Protein AF-A0A817F9G6-F1 (afdb_monomer)

Radius of gyration: 23.41 Å; Cα contacts (8 Å, |Δi|>4): 429; chains: 1; bounding box: 66×55×64 Å

Mean predicted aligned error: 7.49 Å

Sequence (261 aa):
MPYANQPSVQVTELTEDNIKFVIENTDLSVANAIRRAMIAETPTIAIDSVQIDSNTTVLFDEFLAHRIGLIPLYSEELVDKMNYHRDCSCEGFCPQCSVELTLDVTSADLITSNPHLVPVTSKAKNDDEGRDNFVDHILIVKLRQGQELRLKAHARKGFGKEHAKWIPTCGVSFEYDPDNSLRHTIYPVPDEWPHSEHSELSEDKHEAPFDATKVPTKFFFNVESTGALKPETILLSCLNVLRQKLSNLQTLLKHETLEGL

Secondary structure (DSSP, 8-state):
-TT----EEEEEEE-SSEEEEEEES--HHHHHHHHHHHHHTSEEEEEEEEEEEEE-SSS-HHHHHHHHHTS-B--TTTTTTSPPGGGS--SS--TTT-EEEEEESSGGGEEESSTTS-BHHHHHHHH-TTS-S-----------TT--EEEEEEEEEEETTT-GGG--EEEEEEEE-TT-TT-SS--SSGGGSPPPTT--S-TT-SSPPP-TT----EEEEEEEE-SSS-HHHHHHHHHHHHHHHHHHHHHHHHHHHHHT-

Structure (mmCIF, N/CA/C/O backbone):
data_AF-A0A817F9G6-F1
#
_entry.id   AF-A0A817F9G6-F1
#
loop_
_atom_site.group_PDB
_atom_site.id
_atom_site.type_symbol
_atom_site.label_atom_id
_atom_site.label_alt_id
_atom_site.label_comp_id
_atom_site.label_asym_id
_atom_site.label_entity_id
_atom_site.label_seq_id
_atom_site.pdbx_PDB_ins_code
_atom_site.Cartn_x
_atom_site.Cartn_y
_atom_site.Cartn_z
_atom_site.occupancy
_atom_site.B_iso_or_equiv
_atom_site.auth_seq_id
_atom_site.auth_comp_id
_atom_site.auth_asym_id
_atom_site.auth_atom_id
_atom_site.pdbx_PDB_model_num
ATOM 1 N N . MET A 1 1 ? 31.871 -5.114 -6.330 1.00 52.34 1 MET A N 1
ATOM 2 C CA . MET A 1 1 ? 31.879 -6.011 -7.507 1.00 52.34 1 MET A CA 1
ATOM 3 C C . MET A 1 1 ? 31.986 -5.141 -8.751 1.00 52.34 1 MET A C 1
ATOM 5 O O . MET A 1 1 ? 31.271 -4.149 -8.788 1.00 52.34 1 MET A O 1
ATOM 9 N N . PRO A 1 2 ? 32.858 -5.454 -9.724 1.00 68.06 2 PRO A N 1
ATOM 10 C CA . PRO A 1 2 ? 33.128 -4.578 -10.873 1.00 68.06 2 PRO A CA 1
ATOM 11 C C . PRO A 1 2 ? 31.968 -4.454 -11.882 1.00 68.06 2 PRO A C 1
ATOM 13 O O . PRO A 1 2 ? 32.049 -3.623 -12.774 1.00 68.06 2 PRO A O 1
ATOM 16 N N . TYR A 1 3 ? 30.894 -5.239 -11.726 1.00 78.00 3 TYR A N 1
ATOM 17 C CA . TYR A 1 3 ? 29.747 -5.301 -12.649 1.00 78.00 3 TYR A CA 1
ATOM 18 C C . TYR A 1 3 ? 28.429 -4.791 -12.048 1.00 78.00 3 TYR A C 1
ATOM 20 O O . TYR A 1 3 ? 27.371 -4.996 -12.630 1.00 78.00 3 TYR A O 1
ATOM 28 N N . ALA A 1 4 ? 28.459 -4.197 -10.852 1.00 80.81 4 ALA A N 1
ATOM 29 C CA . ALA A 1 4 ? 27.247 -3.640 -10.263 1.00 80.81 4 ALA A CA 1
ATOM 30 C C . ALA A 1 4 ? 26.943 -2.292 -10.923 1.00 80.81 4 ALA A C 1
ATOM 32 O O . ALA A 1 4 ? 27.709 -1.339 -10.762 1.00 80.81 4 ALA A O 1
ATOM 33 N N . ASN A 1 5 ? 25.827 -2.226 -11.645 1.00 84.44 5 ASN A N 1
ATOM 34 C CA . ASN A 1 5 ? 25.327 -0.977 -12.202 1.00 84.44 5 ASN A CA 1
ATOM 35 C C . ASN A 1 5 ? 24.974 -0.014 -11.058 1.00 84.44 5 ASN A C 1
ATOM 37 O O . ASN A 1 5 ? 24.477 -0.434 -10.010 1.00 84.44 5 ASN A O 1
ATOM 41 N N . GLN A 1 6 ? 25.254 1.274 -11.249 1.00 87.88 6 GLN A N 1
ATOM 42 C CA . GLN A 1 6 ? 24.851 2.328 -10.322 1.00 87.88 6 GLN A CA 1
ATOM 43 C C . GLN A 1 6 ? 23.583 2.979 -10.881 1.00 87.88 6 GLN A C 1
ATOM 45 O O . GLN A 1 6 ? 23.685 3.722 -11.859 1.00 87.88 6 GLN A O 1
ATOM 50 N N . PRO A 1 7 ? 22.398 2.675 -10.322 1.00 92.44 7 PRO A N 1
ATOM 51 C CA . PRO A 1 7 ? 21.159 3.242 -10.825 1.00 92.44 7 PRO A CA 1
ATOM 52 C C . PRO A 1 7 ? 21.084 4.738 -10.510 1.00 92.44 7 PRO A C 1
ATOM 54 O O . PRO A 1 7 ? 21.510 5.179 -9.439 1.00 92.44 7 PRO A O 1
ATOM 57 N N . SER A 1 8 ? 20.505 5.506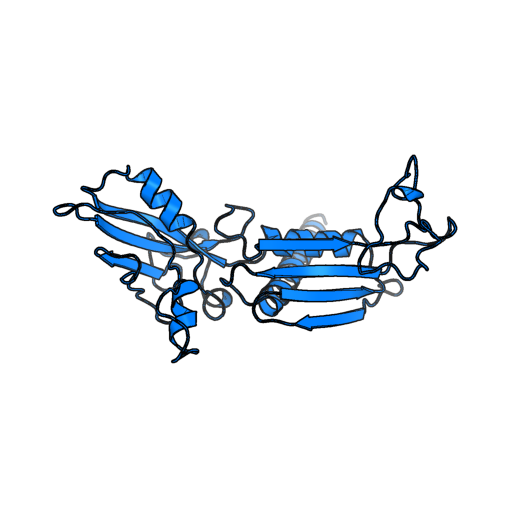 -11.428 1.00 93.69 8 SER A N 1
ATOM 58 C CA . SER A 1 8 ? 20.170 6.919 -11.234 1.00 93.69 8 SER A CA 1
ATOM 59 C C . SER A 1 8 ? 18.662 7.076 -11.076 1.00 93.69 8 SER A C 1
ATOM 61 O O . SER A 1 8 ? 17.885 6.368 -11.715 1.00 93.69 8 SER A O 1
ATOM 63 N N . VAL A 1 9 ? 18.243 7.989 -10.200 1.00 94.88 9 VAL A N 1
ATOM 64 C CA . VAL A 1 9 ? 16.829 8.290 -9.949 1.00 94.88 9 VAL A CA 1
ATOM 65 C C . VAL A 1 9 ? 16.590 9.765 -10.226 1.00 94.88 9 VAL A C 1
ATOM 67 O O . VAL A 1 9 ? 17.308 10.615 -9.700 1.00 94.88 9 VAL A O 1
ATOM 70 N N . GLN A 1 10 ? 15.568 10.061 -11.022 1.00 95.69 10 GLN A N 1
ATOM 71 C CA . GLN A 1 10 ? 15.106 11.419 -11.284 1.00 95.69 10 GLN A CA 1
ATOM 72 C C . GLN A 1 10 ? 13.637 11.534 -10.884 1.00 95.69 10 GLN A C 1
ATOM 74 O O . GLN A 1 10 ? 12.799 10.794 -11.390 1.00 95.69 10 GLN A O 1
ATOM 79 N N . VAL A 1 11 ? 13.322 12.453 -9.973 1.00 96.12 11 VAL A N 1
ATOM 80 C CA . VAL A 1 11 ? 11.936 12.756 -9.591 1.00 96.12 11 VAL A CA 1
ATOM 81 C C . VAL A 1 11 ? 11.385 13.790 -10.568 1.00 96.12 11 VAL A C 1
ATOM 83 O O . VAL A 1 11 ? 11.998 14.839 -10.762 1.00 96.12 11 VAL A O 1
ATOM 86 N N . THR A 1 12 ? 10.250 13.479 -11.187 1.00 94.38 12 THR A N 1
ATOM 87 C CA . THR A 1 12 ? 9.573 14.357 -12.153 1.00 94.38 12 THR A CA 1
ATOM 88 C C . THR A 1 12 ? 8.488 15.181 -11.470 1.00 94.38 12 THR A C 1
ATOM 90 O O . THR A 1 12 ? 8.366 16.373 -11.732 1.00 94.38 12 THR A O 1
ATOM 93 N N . GLU A 1 13 ? 7.717 14.560 -10.577 1.00 95.38 13 GLU A N 1
ATOM 94 C CA . GLU A 1 13 ? 6.598 15.195 -9.880 1.00 95.38 13 GLU A CA 1
ATOM 95 C C . GLU A 1 13 ? 6.514 14.658 -8.448 1.00 95.38 13 GLU A C 1
ATOM 97 O O . GLU A 1 13 ? 6.664 13.455 -8.222 1.00 95.38 13 GLU A O 1
ATOM 102 N N . LEU A 1 14 ? 6.274 15.551 -7.488 1.00 94.88 14 LEU A N 1
ATOM 103 C CA . LEU A 1 14 ? 6.015 15.206 -6.095 1.00 94.88 14 LEU A CA 1
ATOM 104 C C . LEU A 1 14 ? 4.824 16.029 -5.603 1.00 94.88 14 LEU A C 1
ATOM 106 O O . LEU A 1 14 ? 4.895 17.258 -5.552 1.00 94.88 14 LEU A O 1
ATOM 110 N N . THR A 1 15 ? 3.746 15.342 -5.252 1.00 93.56 15 THR A N 1
ATOM 111 C CA . THR A 1 15 ? 2.561 15.901 -4.597 1.00 93.56 15 THR A CA 1
ATOM 112 C C . THR A 1 15 ? 2.336 15.188 -3.262 1.00 93.56 15 THR A C 1
ATOM 114 O O . THR A 1 15 ? 3.079 14.274 -2.904 1.00 93.56 15 THR A O 1
ATOM 117 N N . GLU A 1 16 ? 1.327 15.609 -2.498 1.00 88.00 16 GLU A N 1
ATOM 118 C CA . GLU A 1 16 ? 0.995 14.962 -1.219 1.00 88.00 16 GLU A CA 1
ATOM 119 C C . GLU A 1 16 ? 0.572 13.495 -1.399 1.00 88.00 16 GLU A C 1
ATOM 121 O O . GLU A 1 16 ? 0.922 12.648 -0.575 1.00 88.00 16 GLU A O 1
ATOM 126 N N . ASP A 1 17 ? -0.108 13.193 -2.508 1.00 90.44 17 ASP A N 1
ATOM 127 C CA . ASP A 1 17 ? -0.654 11.865 -2.793 1.00 90.44 17 ASP A CA 1
ATOM 128 C C . ASP A 1 17 ? 0.207 11.053 -3.768 1.00 90.44 17 ASP A C 1
ATOM 130 O O . ASP A 1 17 ? 0.224 9.826 -3.678 1.00 90.44 17 ASP A O 1
ATOM 134 N N . ASN A 1 18 ? 0.952 11.701 -4.672 1.00 94.81 18 ASN A N 1
ATOM 135 C CA . ASN A 1 18 ? 1.680 11.035 -5.753 1.00 94.81 18 ASN A CA 1
ATOM 136 C C . ASN A 1 18 ? 3.176 11.361 -5.764 1.00 94.81 18 ASN A C 1
ATOM 138 O O . ASN A 1 18 ? 3.595 12.500 -5.565 1.00 94.81 18 ASN A O 1
ATOM 142 N N . ILE A 1 19 ? 3.990 10.365 -6.119 1.00 96.56 19 ILE A N 1
ATOM 143 C CA . ILE A 1 19 ? 5.393 10.553 -6.502 1.00 96.56 19 ILE A CA 1
ATOM 144 C C . ILE A 1 19 ? 5.651 9.915 -7.868 1.00 96.56 19 ILE A C 1
ATOM 146 O O . ILE A 1 19 ? 5.547 8.696 -8.036 1.00 96.56 19 ILE A O 1
ATOM 150 N N . LYS A 1 20 ? 6.031 10.745 -8.845 1.00 97.00 20 LYS A N 1
ATOM 151 C CA . LYS A 1 20 ? 6.469 10.300 -10.172 1.00 97.00 20 LYS A CA 1
ATOM 152 C C . LYS A 1 20 ? 7.974 10.395 -10.286 1.00 97.00 20 LYS A C 1
ATOM 154 O O . LYS A 1 20 ? 8.563 11.458 -10.074 1.00 97.00 20 LYS A O 1
ATOM 159 N N . PHE A 1 21 ? 8.600 9.294 -10.664 1.00 96.75 21 PHE A N 1
ATOM 160 C CA . PHE A 1 21 ? 10.044 9.230 -10.805 1.00 96.75 21 PHE A CA 1
ATOM 161 C C . PHE A 1 21 ? 10.460 8.231 -11.877 1.00 96.75 21 PHE A C 1
ATOM 163 O O . PHE A 1 21 ? 9.731 7.305 -12.229 1.00 96.75 21 PHE A O 1
ATOM 170 N N . VAL A 1 22 ? 11.670 8.423 -12.381 1.00 97.12 22 VAL A N 1
ATOM 171 C CA . VAL A 1 22 ? 12.299 7.569 -13.380 1.00 97.12 22 VAL A CA 1
ATOM 172 C C . VAL A 1 22 ? 13.526 6.924 -12.755 1.00 97.12 22 VAL A C 1
ATOM 174 O O . VAL A 1 22 ? 14.345 7.612 -12.142 1.00 97.12 22 VAL A O 1
ATOM 177 N N . ILE A 1 23 ? 13.648 5.604 -12.902 1.00 96.06 23 ILE A N 1
ATOM 178 C CA . ILE A 1 23 ? 14.866 4.863 -12.567 1.00 96.06 23 ILE A CA 1
ATOM 179 C C . ILE A 1 23 ? 15.587 4.511 -13.864 1.00 96.06 23 ILE A C 1
ATOM 181 O O . ILE A 1 23 ? 15.011 3.876 -14.746 1.00 96.06 23 ILE A O 1
ATOM 185 N N . GLU A 1 24 ? 16.859 4.874 -13.949 1.00 95.25 24 GLU A N 1
ATOM 186 C CA . GLU A 1 24 ? 17.741 4.553 -15.067 1.00 95.25 24 GLU A CA 1
ATOM 187 C C . GLU A 1 24 ? 18.904 3.664 -14.613 1.00 95.25 24 GLU A C 1
ATOM 189 O O . GLU A 1 24 ? 19.254 3.616 -13.431 1.00 95.25 24 GLU A O 1
ATOM 194 N N . ASN A 1 25 ? 19.529 2.969 -15.567 1.00 93.44 25 ASN A N 1
ATOM 195 C CA . ASN A 1 25 ? 20.687 2.094 -15.345 1.00 93.44 25 ASN A CA 1
ATOM 196 C C . ASN A 1 25 ? 20.415 0.961 -14.339 1.00 93.44 25 ASN A C 1
ATOM 198 O O . ASN A 1 25 ? 21.270 0.609 -13.523 1.00 93.44 25 ASN A O 1
ATOM 202 N N . THR A 1 26 ? 19.217 0.379 -14.395 1.00 94.38 26 THR A N 1
ATOM 203 C CA . THR A 1 26 ? 18.837 -0.779 -13.578 1.00 94.38 26 THR A CA 1
ATOM 204 C C . THR A 1 26 ? 18.260 -1.906 -14.429 1.00 94.38 26 THR A C 1
ATOM 206 O O . THR A 1 26 ? 17.988 -1.721 -15.612 1.00 94.38 26 THR A O 1
ATOM 209 N N . ASP A 1 27 ? 18.072 -3.072 -13.817 1.00 94.19 27 ASP A N 1
ATOM 210 C CA . ASP A 1 27 ? 17.467 -4.232 -14.460 1.00 94.19 27 ASP A CA 1
ATOM 211 C C . ASP A 1 27 ? 15.951 -4.260 -14.222 1.00 94.19 27 ASP A C 1
ATOM 213 O O . ASP A 1 27 ? 15.461 -3.895 -13.147 1.00 94.19 27 ASP A O 1
ATOM 217 N N . LEU A 1 28 ? 15.203 -4.823 -15.177 1.00 95.31 28 LEU A N 1
ATOM 218 C CA . LEU A 1 28 ? 13.753 -5.033 -15.050 1.00 95.31 28 LEU A CA 1
ATOM 219 C C . LEU A 1 28 ? 13.387 -5.857 -13.802 1.00 95.31 28 LEU A C 1
ATOM 221 O O . LEU A 1 28 ? 12.349 -5.625 -13.179 1.00 95.31 28 LEU A O 1
ATOM 225 N N . SER A 1 29 ? 14.241 -6.805 -13.404 1.00 95.44 29 SER A N 1
ATOM 226 C CA . SER A 1 29 ? 14.035 -7.619 -12.201 1.00 95.44 29 SER A CA 1
ATOM 227 C C . SER A 1 29 ? 14.049 -6.770 -10.926 1.00 95.44 29 SER A C 1
ATOM 229 O O . SER A 1 29 ? 13.183 -6.950 -10.069 1.00 95.44 29 SER A O 1
ATOM 231 N N . VAL A 1 30 ? 14.984 -5.821 -10.821 1.00 94.88 30 VAL A N 1
ATOM 232 C CA . VAL A 1 30 ? 15.124 -4.909 -9.679 1.00 94.88 30 VAL A CA 1
ATOM 233 C C . VAL A 1 30 ? 13.971 -3.914 -9.655 1.00 94.88 30 VAL A C 1
ATOM 235 O O . VAL A 1 30 ? 13.320 -3.770 -8.621 1.00 94.88 30 VAL A O 1
ATOM 238 N N . ALA A 1 31 ? 13.653 -3.298 -10.796 1.00 95.94 31 ALA A N 1
ATOM 239 C CA . ALA A 1 31 ? 12.538 -2.361 -10.905 1.00 95.94 31 ALA A CA 1
ATOM 240 C C . ALA A 1 31 ? 11.203 -3.022 -10.503 1.00 95.94 31 ALA A C 1
ATOM 242 O O . ALA A 1 31 ? 10.463 -2.503 -9.664 1.00 95.94 31 ALA A O 1
ATOM 243 N N . ASN A 1 32 ? 10.928 -4.230 -11.004 1.00 96.25 32 ASN A N 1
ATOM 244 C CA . ASN A 1 32 ? 9.727 -4.975 -10.630 1.00 96.25 32 ASN A CA 1
ATOM 245 C C . ASN A 1 32 ? 9.753 -5.454 -9.165 1.00 96.25 32 ASN A C 1
ATOM 247 O O . ASN A 1 32 ? 8.709 -5.512 -8.514 1.00 96.25 32 ASN A O 1
ATOM 251 N N . ALA A 1 33 ? 10.921 -5.788 -8.607 1.00 96.25 33 ALA A N 1
ATOM 252 C CA . ALA A 1 33 ? 11.036 -6.135 -7.190 1.00 96.25 33 ALA A CA 1
ATOM 253 C C . ALA A 1 33 ? 10.684 -4.945 -6.284 1.00 96.25 33 ALA A C 1
ATOM 255 O O . ALA A 1 33 ? 9.909 -5.120 -5.343 1.00 96.25 33 ALA A O 1
ATOM 256 N N . ILE A 1 34 ? 11.180 -3.744 -6.604 1.00 95.94 34 ILE A N 1
ATOM 257 C CA . ILE A 1 34 ? 10.832 -2.500 -5.901 1.00 95.94 34 ILE A CA 1
ATOM 258 C C . ILE A 1 34 ? 9.326 -2.246 -6.012 1.00 95.94 34 ILE A C 1
ATOM 260 O O . ILE A 1 34 ? 8.665 -2.077 -4.991 1.00 95.94 34 ILE A O 1
ATOM 264 N N . ARG A 1 35 ? 8.750 -2.345 -7.220 1.00 96.38 35 ARG A N 1
ATOM 265 C CA . ARG A 1 35 ? 7.295 -2.237 -7.437 1.00 96.38 35 ARG A CA 1
ATOM 266 C C . ARG A 1 35 ? 6.496 -3.142 -6.499 1.00 96.38 35 ARG A C 1
ATOM 268 O O . ARG A 1 35 ? 5.557 -2.702 -5.842 1.00 96.38 35 ARG A O 1
ATOM 275 N N . ARG A 1 36 ? 6.859 -4.424 -6.439 1.00 96.06 36 ARG A N 1
ATOM 276 C CA . ARG A 1 36 ? 6.151 -5.421 -5.623 1.00 96.06 36 ARG A CA 1
ATOM 277 C C . ARG A 1 36 ? 6.313 -5.172 -4.128 1.00 96.06 36 ARG A C 1
ATOM 279 O O . ARG A 1 36 ? 5.360 -5.376 -3.381 1.00 96.06 36 ARG A O 1
ATOM 286 N N . ALA A 1 37 ? 7.497 -4.748 -3.700 1.00 96.06 37 ALA A N 1
ATOM 287 C CA . ALA A 1 37 ? 7.764 -4.451 -2.302 1.00 96.06 37 ALA A CA 1
ATOM 288 C C . ALA A 1 37 ? 6.997 -3.209 -1.823 1.00 96.06 37 ALA A C 1
ATOM 290 O O . ALA A 1 37 ? 6.433 -3.260 -0.731 1.00 96.06 37 ALA A O 1
ATOM 291 N N . MET A 1 38 ? 6.852 -2.174 -2.663 1.00 95.56 38 MET A N 1
ATOM 292 C CA . MET A 1 38 ? 6.027 -0.997 -2.348 1.00 95.56 38 MET A CA 1
ATOM 293 C C . MET A 1 38 ? 4.566 -1.367 -2.051 1.00 95.56 38 MET A C 1
ATOM 295 O O . MET A 1 38 ? 3.962 -0.797 -1.146 1.00 95.56 38 MET A O 1
ATOM 299 N N . ILE A 1 39 ? 4.015 -2.348 -2.774 1.00 95.56 39 ILE A N 1
ATOM 300 C CA . ILE A 1 39 ? 2.631 -2.809 -2.592 1.00 95.56 39 ILE A CA 1
ATOM 301 C C . ILE A 1 39 ? 2.503 -3.725 -1.367 1.00 95.56 39 ILE A C 1
ATOM 303 O O . ILE A 1 39 ? 1.594 -3.564 -0.557 1.00 95.56 39 ILE A O 1
ATOM 307 N N . ALA A 1 40 ? 3.376 -4.727 -1.247 1.00 94.56 40 ALA A N 1
ATOM 308 C CA . ALA A 1 40 ? 3.130 -5.863 -0.359 1.00 94.56 40 ALA A CA 1
ATOM 309 C C . ALA A 1 40 ? 3.966 -5.875 0.926 1.00 94.56 40 ALA A C 1
ATOM 311 O O . ALA A 1 40 ? 3.595 -6.574 1.868 1.00 94.56 40 ALA A O 1
ATOM 312 N N . GLU A 1 41 ? 5.104 -5.183 0.967 1.00 94.75 41 GLU A N 1
ATOM 313 C CA . GLU A 1 41 ? 6.108 -5.355 2.028 1.00 94.75 41 GLU A CA 1
ATOM 314 C C . GLU A 1 41 ? 6.379 -4.087 2.839 1.00 94.75 41 GLU A C 1
ATOM 316 O O . GLU A 1 41 ? 6.951 -4.183 3.924 1.00 94.75 41 GLU A O 1
ATOM 321 N N . THR A 1 42 ? 5.940 -2.922 2.362 1.00 94.44 42 THR A N 1
ATOM 322 C CA . THR A 1 42 ? 5.974 -1.690 3.150 1.00 94.44 42 THR A CA 1
ATOM 323 C C . THR A 1 42 ? 5.054 -1.829 4.372 1.00 94.44 42 THR A C 1
ATOM 325 O O . THR A 1 42 ? 3.859 -2.096 4.206 1.00 94.44 42 THR A O 1
ATOM 328 N N . PRO A 1 43 ? 5.581 -1.677 5.601 1.00 94.75 43 PRO A N 1
ATOM 329 C CA . PRO A 1 43 ? 4.786 -1.806 6.809 1.00 94.75 43 PRO A CA 1
ATOM 330 C C . PRO A 1 43 ? 3.856 -0.606 6.995 1.00 94.75 43 PRO A C 1
ATOM 332 O O . PRO A 1 43 ? 4.227 0.529 6.708 1.00 94.75 43 PRO A O 1
ATOM 335 N N . THR A 1 44 ? 2.669 -0.858 7.534 1.00 94.81 44 THR A N 1
ATOM 336 C CA . THR A 1 44 ? 1.661 0.150 7.892 1.00 94.81 44 THR A CA 1
ATOM 337 C C . THR A 1 44 ? 0.937 -0.255 9.174 1.00 94.81 44 THR A C 1
ATOM 339 O O . THR A 1 44 ? 1.094 -1.375 9.670 1.00 94.81 44 THR A O 1
ATOM 342 N N . ILE A 1 45 ? 0.137 0.654 9.734 1.00 94.75 45 ILE A N 1
ATOM 343 C CA . ILE A 1 45 ? -0.718 0.379 10.891 1.00 94.75 45 ILE A CA 1
ATOM 344 C C . ILE A 1 45 ? -2.178 0.398 10.436 1.00 94.75 45 ILE A C 1
ATOM 346 O O . ILE A 1 45 ? -2.635 1.377 9.856 1.00 94.75 45 ILE A O 1
ATOM 350 N N . ALA A 1 46 ? -2.913 -0.672 10.732 1.00 95.12 46 ALA A N 1
ATOM 351 C CA . ALA A 1 46 ? -4.345 -0.777 10.453 1.00 95.12 46 ALA A CA 1
ATOM 352 C C . ALA A 1 46 ? -5.064 -1.491 11.603 1.00 95.12 46 ALA A C 1
ATOM 354 O O . ALA A 1 46 ? -4.432 -2.174 12.418 1.00 95.12 46 ALA A O 1
ATOM 355 N N . ILE A 1 47 ? -6.387 -1.334 11.674 1.00 94.81 47 ILE A N 1
ATOM 356 C CA . ILE A 1 47 ? -7.213 -1.982 12.698 1.00 94.81 47 ILE A CA 1
ATOM 357 C C . ILE A 1 47 ? -7.258 -3.492 12.445 1.00 94.81 47 ILE A C 1
ATOM 359 O O . ILE A 1 47 ? -7.542 -3.961 11.338 1.00 94.81 47 ILE A O 1
ATOM 363 N N . ASP A 1 48 ? -6.953 -4.269 13.484 1.00 95.31 48 ASP A N 1
ATOM 364 C CA . ASP A 1 48 ? -6.858 -5.727 13.385 1.00 95.31 48 ASP A CA 1
ATOM 365 C C . ASP A 1 48 ? -7.794 -6.471 14.329 1.00 95.31 48 ASP A C 1
ATOM 367 O O . ASP A 1 48 ? -8.392 -7.464 13.931 1.00 95.31 48 ASP A O 1
ATOM 371 N N . SER A 1 49 ? -7.982 -5.958 15.543 1.00 93.94 49 SER A N 1
ATOM 372 C CA . SER A 1 49 ? -8.927 -6.517 16.507 1.00 93.94 49 SER A CA 1
ATOM 373 C C . SER A 1 49 ? -10.023 -5.504 16.791 1.00 93.94 49 SER A C 1
ATOM 375 O O . SER A 1 49 ? -9.716 -4.347 17.070 1.00 93.94 49 SER A O 1
ATOM 377 N N . VAL A 1 50 ? -11.283 -5.936 16.755 1.00 94.50 50 VAL A N 1
ATOM 378 C CA . VAL A 1 50 ? -12.450 -5.112 17.097 1.00 94.50 50 VAL A CA 1
ATOM 379 C C . VAL A 1 50 ? -13.274 -5.857 18.141 1.00 94.50 50 VAL A C 1
ATOM 381 O O . VAL A 1 50 ? -13.727 -6.971 17.901 1.00 94.50 50 VAL A O 1
ATOM 384 N N . GLN A 1 51 ? -13.447 -5.239 19.302 1.00 94.31 51 GLN A N 1
ATOM 385 C CA . GLN A 1 51 ? -14.327 -5.674 20.374 1.00 94.31 51 GLN A CA 1
ATOM 386 C C . GLN A 1 51 ? -15.577 -4.796 20.351 1.00 94.31 51 GLN A C 1
ATOM 388 O O . GLN A 1 51 ? -15.484 -3.581 20.505 1.00 94.31 51 GLN A O 1
ATOM 393 N N . ILE A 1 52 ? -16.742 -5.404 20.156 1.00 93.75 52 ILE A N 1
ATOM 394 C CA . ILE A 1 52 ? -18.029 -4.706 20.136 1.00 93.75 52 ILE A CA 1
ATOM 395 C C . ILE A 1 52 ? -18.710 -4.932 21.484 1.00 93.75 52 ILE A C 1
ATOM 397 O O . ILE A 1 52 ? -18.971 -6.072 21.860 1.00 93.75 52 ILE A O 1
ATOM 401 N N . ASP A 1 53 ? -18.983 -3.845 22.202 1.00 92.88 53 ASP A N 1
ATOM 402 C CA . ASP A 1 53 ? -19.654 -3.886 23.505 1.00 92.88 53 ASP A CA 1
ATOM 403 C C . ASP A 1 53 ? -21.183 -3.789 23.343 1.00 92.88 53 ASP A C 1
ATOM 405 O O . ASP A 1 53 ? -21.932 -4.451 24.058 1.00 92.88 53 ASP A O 1
ATOM 409 N N . SER A 1 54 ? -21.659 -2.980 22.388 1.00 90.69 54 SER A N 1
ATOM 410 C CA . SER A 1 54 ? -23.079 -2.885 22.021 1.00 90.69 54 SER A CA 1
ATOM 411 C C . SER A 1 54 ? -23.223 -2.618 20.525 1.00 90.69 54 SER A C 1
ATOM 413 O O . SER A 1 54 ? -22.623 -1.674 20.008 1.00 90.69 54 SER A O 1
ATOM 415 N N . ASN A 1 55 ? -24.030 -3.426 19.833 1.00 91.88 55 ASN A N 1
ATOM 416 C CA . ASN A 1 55 ? -24.441 -3.200 18.448 1.00 91.88 55 ASN A CA 1
ATOM 417 C C . ASN A 1 55 ? -25.958 -3.398 18.324 1.00 91.88 55 ASN A C 1
ATOM 419 O O . ASN A 1 55 ? -26.461 -4.518 18.341 1.00 91.88 55 ASN A O 1
ATOM 423 N N . THR A 1 56 ? -26.688 -2.295 18.168 1.00 89.94 56 THR A N 1
ATOM 424 C CA . THR A 1 56 ? -28.126 -2.299 17.823 1.00 89.94 56 THR A CA 1
ATOM 425 C C . THR A 1 56 ? -28.370 -1.753 16.412 1.00 89.94 56 THR A C 1
ATOM 427 O O . THR A 1 56 ? -29.485 -1.361 16.046 1.00 89.94 56 THR A O 1
ATOM 430 N N . THR A 1 57 ? -27.310 -1.700 15.604 1.00 89.81 57 THR A N 1
ATOM 431 C CA . THR A 1 57 ? -27.345 -1.221 14.225 1.00 89.81 57 THR A CA 1
ATOM 432 C C . THR A 1 57 ? -28.001 -2.248 13.295 1.00 89.81 57 THR A C 1
ATOM 434 O O . THR A 1 57 ? -28.373 -3.348 13.693 1.00 89.81 57 THR A O 1
ATOM 437 N N . VAL A 1 58 ? -28.181 -1.873 12.027 1.00 91.56 58 VAL A N 1
ATOM 438 C CA . VAL A 1 58 ? -28.734 -2.774 10.998 1.00 91.56 58 VAL A CA 1
ATOM 439 C C . VAL A 1 58 ? -27.667 -3.735 10.446 1.00 91.56 58 VAL A C 1
ATOM 441 O O . VAL A 1 58 ? -28.002 -4.695 9.758 1.00 91.56 58 VAL A O 1
ATOM 444 N N . LEU A 1 59 ? -26.382 -3.468 10.704 1.00 93.25 59 LEU A N 1
ATOM 445 C CA . LEU A 1 59 ? -25.265 -4.244 10.170 1.00 93.25 59 LEU A CA 1
ATOM 446 C C . LEU A 1 59 ? -24.778 -5.266 11.198 1.00 93.25 59 LEU A C 1
ATOM 448 O O . LEU A 1 59 ? -24.704 -4.976 12.392 1.00 93.25 59 LEU A O 1
ATOM 452 N N . PHE A 1 60 ? -24.406 -6.447 10.707 1.00 94.88 60 PHE A N 1
ATOM 453 C CA . PHE A 1 60 ? -23.784 -7.487 11.522 1.00 94.88 60 PHE A CA 1
ATOM 454 C C . PHE A 1 60 ? -22.375 -7.080 11.973 1.00 94.88 60 PHE A C 1
ATOM 456 O O . PHE A 1 60 ? -21.697 -6.282 11.314 1.00 94.88 60 PHE A O 1
ATOM 463 N N . ASP A 1 61 ? -21.939 -7.656 13.088 1.00 94.81 61 ASP A N 1
ATOM 464 C CA . ASP A 1 61 ? -20.680 -7.338 13.764 1.00 94.81 61 ASP A CA 1
ATOM 465 C C . ASP A 1 61 ? -19.466 -7.511 12.847 1.00 94.81 61 ASP A C 1
ATOM 467 O O . ASP A 1 61 ? -18.622 -6.621 12.737 1.00 94.81 61 ASP A O 1
ATOM 471 N N . GLU A 1 62 ? -19.402 -8.622 12.117 1.00 95.62 62 GLU A N 1
ATOM 472 C CA . GLU A 1 62 ? -18.319 -8.930 11.188 1.00 95.62 62 GLU A CA 1
ATOM 473 C C . GLU A 1 62 ? -18.261 -7.950 10.012 1.00 95.62 62 GLU A C 1
ATOM 475 O O . GLU A 1 62 ? -17.180 -7.627 9.515 1.00 95.62 62 GLU A O 1
ATOM 480 N N . PHE A 1 63 ? -19.413 -7.423 9.592 1.00 94.88 63 PHE A N 1
ATOM 481 C CA . PHE A 1 63 ? -19.483 -6.447 8.512 1.00 94.88 63 PHE A CA 1
ATOM 482 C C . PHE A 1 63 ? -18.963 -5.084 8.976 1.00 94.88 63 PHE A C 1
ATOM 484 O O . PHE A 1 63 ? -18.223 -4.418 8.248 1.00 94.88 63 PHE A O 1
ATOM 491 N N . LEU A 1 64 ? -19.293 -4.685 10.208 1.00 91.94 64 LEU A N 1
ATOM 492 C CA . LEU A 1 64 ? -18.728 -3.490 10.836 1.00 91.94 64 LEU A CA 1
ATOM 493 C C . LEU A 1 64 ? -17.219 -3.641 11.040 1.00 91.94 64 LEU A C 1
ATOM 495 O O . LEU A 1 64 ? -16.464 -2.763 10.625 1.00 91.94 64 LEU A O 1
ATOM 499 N N . ALA A 1 65 ? -16.771 -4.768 11.597 1.00 94.19 65 ALA A N 1
ATOM 500 C CA . ALA A 1 65 ? -15.355 -5.053 11.808 1.00 94.19 65 ALA A CA 1
ATOM 501 C C . ALA A 1 65 ? -14.562 -5.022 10.491 1.00 94.19 65 ALA A C 1
ATOM 503 O O . ALA A 1 65 ? -13.483 -4.433 10.437 1.00 94.19 65 ALA A O 1
ATOM 504 N N . HIS A 1 66 ? -15.121 -5.575 9.409 1.00 95.12 66 HIS A N 1
ATOM 505 C CA . HIS A 1 66 ? -14.508 -5.527 8.084 1.00 95.12 66 HIS A CA 1
ATOM 506 C C . HIS A 1 66 ? -14.350 -4.090 7.568 1.00 95.12 66 HIS A C 1
ATOM 508 O O . HIS A 1 66 ? -13.262 -3.711 7.134 1.00 95.12 66 HIS A O 1
ATOM 514 N N . ARG A 1 67 ? -15.405 -3.265 7.655 1.00 92.50 67 ARG A N 1
ATOM 515 C CA . ARG A 1 67 ? -15.350 -1.856 7.227 1.00 92.50 67 ARG A CA 1
ATOM 516 C C . ARG A 1 67 ? -14.352 -1.047 8.047 1.00 92.50 67 ARG A C 1
ATOM 518 O O . ARG A 1 67 ? -13.585 -0.282 7.476 1.00 92.50 67 ARG A O 1
ATOM 525 N N . ILE A 1 68 ? -14.350 -1.232 9.365 1.00 91.06 68 ILE A N 1
ATOM 526 C CA . ILE A 1 68 ? -13.443 -0.537 10.286 1.00 91.06 68 ILE A CA 1
ATOM 527 C C . ILE A 1 68 ? -11.989 -0.941 10.019 1.00 91.06 68 ILE A C 1
ATOM 529 O O . ILE A 1 68 ? -11.104 -0.091 10.024 1.00 91.06 68 ILE A O 1
ATOM 533 N N . GLY A 1 69 ? -11.746 -2.217 9.713 1.00 93.62 69 GLY A N 1
ATOM 534 C CA . GLY A 1 69 ? -10.426 -2.720 9.338 1.00 93.62 69 GLY A CA 1
ATOM 535 C C . GLY A 1 69 ? -9.838 -2.065 8.086 1.00 93.62 69 GLY A C 1
ATOM 536 O O . GLY A 1 69 ? -8.619 -2.022 7.959 1.00 93.62 69 GLY A O 1
ATOM 537 N N . LEU A 1 70 ? -10.679 -1.552 7.181 1.00 93.31 70 LEU A N 1
ATOM 538 C CA . LEU A 1 70 ? -10.271 -0.901 5.931 1.00 93.31 70 LEU A CA 1
ATOM 539 C C . LEU A 1 70 ? -10.109 0.623 6.046 1.00 93.31 70 LEU A C 1
ATOM 541 O O . LEU A 1 70 ? -9.795 1.271 5.051 1.00 93.31 70 LEU A O 1
ATOM 545 N N . ILE A 1 71 ? -10.320 1.209 7.227 1.00 91.06 71 ILE A N 1
ATOM 546 C CA . ILE A 1 71 ? -10.093 2.642 7.437 1.00 91.06 71 ILE A CA 1
ATOM 547 C C . ILE A 1 71 ? -8.576 2.893 7.459 1.00 91.06 71 ILE A C 1
ATOM 549 O O . ILE A 1 71 ? -7.895 2.360 8.341 1.00 91.06 71 ILE A O 1
ATOM 553 N N . PRO A 1 72 ? -8.028 3.704 6.533 1.00 90.50 72 PRO A N 1
ATOM 554 C CA . PRO A 1 72 ? -6.613 4.026 6.530 1.00 90.50 72 PRO A CA 1
ATOM 555 C C . PRO A 1 72 ? -6.282 4.915 7.732 1.00 90.50 72 PRO A C 1
ATOM 557 O O . PRO A 1 72 ? -6.949 5.922 7.998 1.00 90.50 72 PRO A O 1
ATOM 560 N N . LEU A 1 73 ? -5.229 4.537 8.455 1.00 90.00 73 LEU A N 1
ATOM 561 C CA . LEU A 1 73 ? -4.703 5.288 9.589 1.00 90.00 73 LEU A CA 1
ATOM 562 C C . LEU A 1 73 ? -3.364 5.912 9.208 1.00 90.00 73 LEU A C 1
ATOM 564 O O . LEU A 1 73 ? -2.469 5.236 8.697 1.00 90.00 73 LEU A O 1
ATOM 568 N N . TYR A 1 74 ? -3.212 7.201 9.490 1.00 88.31 74 TYR A N 1
ATOM 569 C CA . TYR A 1 74 ? -1.952 7.899 9.297 1.00 88.31 74 TYR A CA 1
ATOM 570 C C . TYR A 1 74 ? -0.896 7.352 10.265 1.00 88.31 74 TYR A C 1
ATOM 572 O O . TYR A 1 74 ? -1.100 7.395 11.475 1.00 88.31 74 TYR A O 1
ATOM 580 N N . SER A 1 75 ? 0.217 6.827 9.748 1.00 84.94 75 SER A N 1
ATOM 581 C CA . SER A 1 75 ? 1.162 6.013 10.532 1.00 84.94 75 SER A CA 1
ATOM 582 C C . SER A 1 75 ? 2.643 6.388 10.375 1.00 84.94 75 SER A C 1
ATOM 584 O O . SER A 1 75 ? 3.504 5.660 10.866 1.00 84.94 75 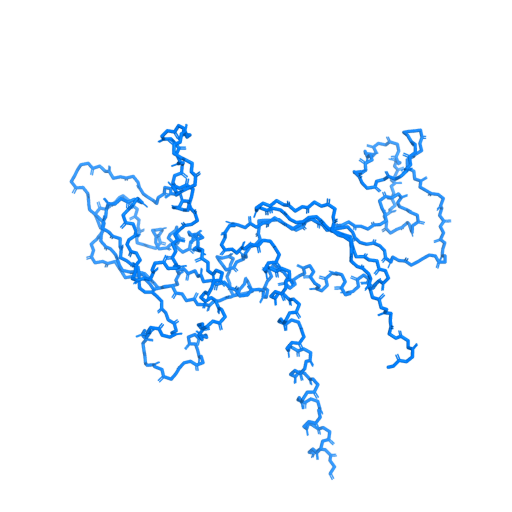SER A O 1
ATOM 586 N N . GLU A 1 76 ? 2.949 7.538 9.762 1.00 82.25 76 GLU A N 1
ATOM 587 C CA . GLU A 1 76 ? 4.311 7.944 9.358 1.00 82.25 76 GLU A CA 1
ATOM 588 C C . GLU A 1 76 ? 5.345 7.887 10.495 1.00 82.25 76 GLU A C 1
ATOM 590 O O . GLU A 1 76 ? 6.394 7.271 10.347 1.00 82.25 76 GLU A O 1
ATOM 595 N N . GLU A 1 77 ? 5.050 8.475 11.655 1.00 81.06 77 GLU A N 1
ATOM 596 C CA . GLU A 1 77 ? 6.023 8.565 12.757 1.00 81.06 77 GLU A CA 1
ATOM 597 C C . GLU A 1 77 ? 6.044 7.337 13.676 1.00 81.06 77 GLU A C 1
ATOM 599 O O . GLU A 1 77 ? 6.996 7.133 14.440 1.00 81.06 77 GLU A O 1
ATOM 604 N N . LEU A 1 78 ? 4.959 6.560 13.668 1.00 83.81 78 LEU A N 1
ATOM 605 C CA . LEU A 1 78 ? 4.731 5.489 14.633 1.00 83.81 78 LEU A CA 1
ATOM 606 C C . LEU A 1 78 ? 5.144 4.124 14.085 1.00 83.81 78 LEU A C 1
ATOM 608 O O . LEU A 1 78 ? 5.591 3.274 14.857 1.00 83.81 78 LEU A O 1
ATOM 612 N N . VAL A 1 79 ? 5.033 3.917 12.769 1.00 86.94 79 VAL A N 1
ATOM 613 C CA . VAL A 1 79 ? 5.253 2.609 12.141 1.00 86.94 79 VAL A CA 1
ATOM 614 C C . VAL A 1 79 ? 6.640 2.040 12.431 1.00 86.94 79 VAL A C 1
ATOM 616 O O . VAL A 1 79 ? 6.758 0.849 12.717 1.00 86.94 79 VAL A O 1
ATOM 619 N N . ASP A 1 80 ? 7.682 2.870 12.446 1.00 86.38 80 ASP A N 1
ATOM 620 C CA . ASP A 1 80 ? 9.056 2.416 12.686 1.00 86.38 80 ASP A CA 1
ATOM 621 C C . ASP A 1 80 ? 9.355 2.151 14.166 1.00 86.38 80 ASP A C 1
ATOM 623 O O . ASP A 1 80 ? 10.160 1.279 14.486 1.00 86.38 80 ASP A O 1
ATOM 627 N N . LYS A 1 81 ? 8.678 2.859 15.078 1.00 88.44 81 LYS A N 1
ATOM 628 C CA . LYS A 1 81 ? 8.851 2.711 16.535 1.00 88.44 81 LYS A CA 1
ATOM 629 C C . LYS A 1 81 ? 8.082 1.517 17.098 1.00 88.44 81 LYS A C 1
ATOM 631 O O . LYS A 1 81 ? 8.418 1.008 18.165 1.00 88.44 81 LYS A O 1
ATOM 636 N N . MET A 1 82 ? 7.028 1.102 16.404 1.00 90.44 82 MET A N 1
ATOM 637 C CA . MET A 1 82 ? 6.140 0.030 16.825 1.00 90.44 82 MET A CA 1
ATOM 638 C C . MET A 1 82 ? 6.702 -1.340 16.435 1.00 90.44 82 MET A C 1
ATOM 640 O O . MET A 1 82 ? 7.116 -1.575 15.292 1.00 90.44 82 MET A O 1
ATOM 644 N N . ASN A 1 83 ? 6.664 -2.272 17.386 1.00 91.69 83 ASN A N 1
ATOM 645 C CA . ASN A 1 83 ? 7.052 -3.657 17.141 1.00 91.69 83 ASN A CA 1
ATOM 646 C C . ASN A 1 83 ? 5.891 -4.442 16.525 1.00 91.69 83 ASN A C 1
ATOM 648 O O . ASN A 1 83 ? 4.720 -4.148 16.777 1.00 91.69 83 ASN A O 1
ATOM 652 N N . TYR A 1 84 ? 6.209 -5.479 15.747 1.00 93.38 84 TYR A N 1
ATOM 653 C CA . TYR A 1 84 ? 5.192 -6.446 15.345 1.00 93.38 84 TYR A CA 1
ATOM 654 C C . TYR A 1 84 ? 4.644 -7.156 16.582 1.00 93.38 84 TYR A C 1
ATOM 656 O O . TYR A 1 84 ? 5.392 -7.524 17.486 1.00 93.38 84 TYR A O 1
ATOM 664 N N . HIS A 1 85 ? 3.332 -7.384 16.602 1.00 92.06 85 HIS A N 1
ATOM 665 C CA . HIS A 1 85 ? 2.661 -8.015 17.738 1.00 92.06 85 HIS A CA 1
ATOM 666 C C . HIS A 1 85 ? 3.227 -9.412 18.053 1.00 92.06 85 HIS A C 1
ATOM 668 O O . HIS A 1 85 ? 3.471 -9.720 19.213 1.00 92.06 85 HIS A O 1
ATOM 674 N N . ARG A 1 86 ? 3.540 -10.203 17.018 1.00 91.81 86 ARG A N 1
ATOM 675 C CA . ARG A 1 86 ? 4.171 -11.534 17.130 1.00 91.81 86 ARG A CA 1
ATOM 676 C C . ARG A 1 86 ? 5.585 -11.533 17.730 1.00 91.81 86 ARG A C 1
ATOM 678 O O . ARG A 1 86 ? 6.005 -12.553 18.257 1.00 91.81 86 ARG A O 1
ATOM 685 N N . ASP A 1 87 ? 6.294 -10.408 17.649 1.00 92.00 87 ASP A N 1
ATOM 686 C CA . ASP A 1 87 ? 7.666 -10.268 18.156 1.00 92.00 87 ASP A CA 1
ATOM 687 C C . ASP A 1 87 ? 7.682 -9.617 19.554 1.00 92.00 87 ASP A C 1
ATOM 689 O O . ASP A 1 87 ? 8.740 -9.418 20.153 1.00 92.00 87 ASP A O 1
ATOM 693 N N . CYS A 1 88 ? 6.514 -9.239 20.081 1.00 91.56 88 CYS A N 1
ATOM 694 C CA . CYS A 1 88 ? 6.386 -8.589 21.374 1.00 91.56 88 CYS A CA 1
ATOM 695 C C . CYS A 1 88 ? 6.228 -9.623 22.496 1.00 91.56 88 CYS A C 1
ATOM 697 O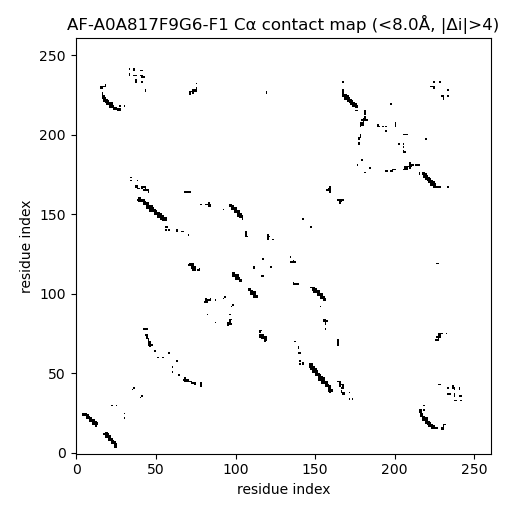 O . CYS A 1 88 ? 5.468 -10.575 22.374 1.00 91.56 88 CYS A O 1
ATOM 699 N N . SER A 1 89 ? 6.897 -9.406 23.630 1.00 91.00 89 SER A N 1
ATOM 700 C CA . SER A 1 89 ? 6.848 -10.307 24.793 1.00 91.00 89 SER A CA 1
ATOM 701 C C . SER A 1 89 ? 5.555 -10.226 25.625 1.00 91.00 89 SER A C 1
ATOM 703 O O . SER A 1 89 ? 5.515 -10.778 26.720 1.00 91.00 89 SER A O 1
ATOM 705 N N . CYS A 1 90 ? 4.526 -9.495 25.185 1.00 91.50 90 CYS A N 1
ATOM 706 C CA . CYS A 1 90 ? 3.286 -9.312 25.947 1.00 91.50 90 CYS A CA 1
ATOM 707 C C . CYS A 1 90 ? 2.235 -10.389 25.631 1.00 91.50 90 CYS A C 1
ATOM 709 O O . CYS A 1 90 ? 2.134 -10.840 24.496 1.00 91.50 90 CYS A O 1
ATOM 711 N N . GLU A 1 91 ? 1.387 -10.736 26.605 1.00 85.69 91 GLU A N 1
ATOM 712 C CA . GLU A 1 91 ? 0.323 -11.749 26.434 1.00 85.69 91 GLU A CA 1
ATOM 713 C C . GLU A 1 91 ? -0.925 -11.232 25.695 1.00 85.69 91 GLU A C 1
ATOM 715 O O . GLU A 1 91 ? -1.753 -12.016 25.237 1.00 85.69 91 GLU A O 1
ATOM 720 N N . GLY A 1 92 ? -1.072 -9.913 25.561 1.00 86.69 92 GLY A N 1
ATOM 721 C CA . GLY A 1 92 ? -2.229 -9.278 24.933 1.00 86.69 92 GLY A CA 1
ATOM 722 C C . GLY A 1 92 ? -1.837 -7.990 24.223 1.00 86.69 92 GLY A C 1
ATOM 723 O O . GLY A 1 92 ? -0.921 -7.969 23.409 1.00 86.69 92 GLY A O 1
ATOM 724 N N . PHE A 1 93 ? -2.514 -6.893 24.535 1.00 89.50 93 PHE A N 1
ATOM 725 C CA . PHE A 1 93 ? -2.230 -5.592 23.937 1.00 89.50 93 PHE A CA 1
ATOM 726 C C . PHE A 1 93 ? -1.321 -4.770 24.850 1.00 89.50 93 PHE A C 1
ATOM 728 O O . PHE A 1 93 ? -1.560 -4.673 26.053 1.00 89.50 93 PHE A O 1
ATOM 735 N N . CYS A 1 94 ? -0.275 -4.170 24.284 1.00 90.19 94 CYS A N 1
ATOM 736 C CA . CYS A 1 94 ? 0.572 -3.219 24.994 1.00 90.19 94 CYS A CA 1
ATOM 737 C C . CYS A 1 94 ? 0.794 -1.956 24.147 1.00 90.19 94 CYS A C 1
ATOM 739 O O . CYS A 1 94 ? 0.679 -2.020 22.917 1.00 90.19 94 CYS A O 1
ATOM 741 N N . PRO A 1 95 ? 1.171 -0.822 24.765 1.00 87.75 95 PRO A N 1
ATOM 742 C CA . PRO A 1 95 ? 1.411 0.431 24.042 1.00 87.75 95 PRO A CA 1
ATOM 743 C C . PRO A 1 95 ? 2.540 0.367 22.998 1.00 87.75 95 PRO A C 1
ATOM 745 O O . PRO A 1 95 ? 2.630 1.235 22.136 1.00 87.75 95 PRO A O 1
ATOM 748 N N . GLN A 1 96 ? 3.415 -0.644 23.066 1.00 89.38 96 GLN A N 1
ATOM 749 C CA . GLN A 1 96 ? 4.541 -0.817 22.142 1.00 89.38 96 GLN A CA 1
ATOM 750 C C . GLN A 1 96 ? 4.178 -1.637 20.888 1.00 89.38 96 GLN A C 1
ATOM 752 O O . GLN A 1 96 ? 4.867 -1.540 19.870 1.00 89.38 96 GLN A O 1
ATOM 757 N N . CYS A 1 97 ? 3.115 -2.450 20.945 1.00 91.75 97 CYS A N 1
ATOM 758 C CA . CYS A 1 97 ? 2.716 -3.363 19.865 1.00 91.75 97 CYS A CA 1
ATOM 759 C C . CYS A 1 97 ? 1.296 -3.130 19.336 1.00 91.75 97 CYS A C 1
ATOM 761 O O . CYS A 1 97 ? 0.910 -3.741 18.338 1.00 91.75 97 CYS A O 1
ATOM 763 N N . SER A 1 98 ? 0.513 -2.266 19.987 1.00 92.50 98 SER A N 1
ATOM 764 C CA . SER A 1 98 ? -0.852 -1.931 19.580 1.00 92.50 98 SER A CA 1
ATOM 765 C C . SER A 1 98 ? -1.251 -0.525 20.017 1.00 92.50 98 SER A C 1
ATOM 767 O O . SER A 1 98 ? -0.768 -0.034 21.035 1.00 92.50 98 SER A O 1
ATOM 769 N N . VAL A 1 99 ? -2.167 0.094 19.273 1.00 91.94 99 VAL A N 1
ATOM 770 C CA . VAL A 1 99 ? -2.827 1.349 19.664 1.00 91.94 99 VAL A CA 1
ATOM 771 C C . VAL A 1 99 ? -4.316 1.091 19.820 1.00 91.94 99 VAL A C 1
ATOM 773 O O . VAL A 1 99 ? -4.926 0.491 18.937 1.00 91.94 99 VAL A O 1
ATOM 776 N N . GLU A 1 100 ? -4.891 1.518 20.941 1.00 91.44 100 GLU A N 1
ATOM 777 C CA . GLU A 1 100 ? -6.327 1.404 21.205 1.00 91.44 100 GLU A CA 1
ATOM 778 C C . GLU A 1 100 ? -7.070 2.615 20.628 1.00 91.44 100 GLU A C 1
ATOM 780 O O . GLU A 1 100 ? -6.650 3.763 20.807 1.00 91.44 100 GLU A O 1
ATOM 785 N N . LEU A 1 101 ? -8.167 2.343 19.929 1.00 88.56 101 LEU A N 1
ATOM 786 C CA . LEU A 1 101 ? -9.098 3.320 19.384 1.00 88.56 101 LEU A CA 1
ATOM 787 C C . LEU A 1 101 ? -10.490 2.987 19.912 1.00 88.56 101 LEU A C 1
ATOM 789 O O . LEU A 1 101 ? -10.927 1.840 19.849 1.00 88.56 101 LEU A O 1
ATOM 793 N N . THR A 1 102 ? -11.193 3.986 20.419 1.00 85.94 102 THR A N 1
ATOM 794 C CA . THR A 1 102 ? -12.562 3.839 20.916 1.00 85.94 102 THR A CA 1
ATOM 795 C C . THR A 1 102 ? -13.505 4.592 19.998 1.00 85.94 102 THR A C 1
ATOM 797 O O . THR A 1 102 ? -13.216 5.727 19.615 1.00 85.94 102 THR A O 1
ATOM 800 N N . LEU A 1 103 ? -14.627 3.970 19.645 1.00 78.94 103 LEU A N 1
ATOM 801 C CA . LEU A 1 103 ? -15.665 4.600 18.839 1.00 78.94 103 LEU A CA 1
ATOM 802 C C . LEU A 1 103 ? -16.985 4.571 19.607 1.00 78.94 103 LEU A C 1
ATOM 804 O O . LEU A 1 103 ? -17.573 3.502 19.790 1.00 78.94 103 LEU A O 1
ATOM 808 N N . ASP A 1 104 ? -17.451 5.763 19.974 1.00 70.75 104 ASP A N 1
ATOM 809 C CA . ASP A 1 104 ? -18.781 6.013 20.521 1.00 70.75 104 ASP A CA 1
ATOM 810 C C . ASP A 1 104 ? -19.552 6.913 19.534 1.00 70.75 104 ASP A C 1
ATOM 812 O O . ASP A 1 104 ? -19.353 8.117 19.471 1.00 70.75 104 ASP A O 1
ATOM 816 N N . VAL A 1 105 ? -20.381 6.278 18.700 1.00 64.75 105 VAL A N 1
ATOM 817 C CA . VAL A 1 105 ? -21.391 6.826 17.762 1.00 64.75 105 VAL A CA 1
ATOM 818 C C . VAL A 1 105 ? -21.207 8.259 17.191 1.00 64.75 105 VAL A C 1
ATOM 820 O O . VAL A 1 105 ? -22.057 9.114 17.401 1.00 64.75 105 VAL A O 1
ATOM 823 N N . THR A 1 106 ? -20.199 8.471 16.337 1.00 52.53 106 THR A N 1
ATOM 824 C CA . THR A 1 106 ? -20.276 8.852 14.899 1.00 52.53 106 THR A CA 1
ATOM 825 C C . THR A 1 106 ? -18.868 8.732 14.283 1.00 52.53 106 THR A C 1
ATOM 827 O O . THR A 1 106 ? -17.885 8.685 15.008 1.00 52.53 106 THR A O 1
ATOM 830 N N . SER A 1 107 ? -18.702 8.644 12.952 1.00 44.53 107 SER A N 1
ATOM 831 C CA . SER A 1 107 ? -17.366 8.503 12.316 1.00 44.53 107 SER A CA 1
ATOM 832 C C . SER A 1 107 ? -16.421 9.695 12.555 1.00 44.53 107 SER A C 1
ATOM 834 O O . SER A 1 107 ? -15.218 9.569 12.340 1.00 44.53 107 SER A O 1
ATOM 836 N N . ALA A 1 108 ? -16.950 10.829 13.026 1.00 50.72 108 ALA A N 1
ATOM 837 C CA . ALA A 1 108 ? -16.175 11.968 13.514 1.00 50.72 108 ALA A CA 1
ATOM 838 C C . ALA A 1 108 ? -15.594 11.758 14.932 1.00 50.72 108 ALA A C 1
ATOM 840 O O . ALA A 1 108 ? -14.692 12.497 15.319 1.00 50.72 108 ALA A O 1
ATOM 841 N N . ASP A 1 109 ? -16.056 10.736 15.662 1.00 59.59 109 ASP A N 1
ATOM 842 C CA . ASP A 1 109 ? -15.760 10.474 17.079 1.00 59.59 109 ASP A CA 1
ATOM 843 C C . ASP A 1 109 ? -14.868 9.239 17.282 1.00 59.59 109 ASP A C 1
ATOM 845 O O . ASP A 1 109 ? -14.881 8.616 18.345 1.00 59.59 109 ASP A O 1
ATOM 849 N N . LEU A 1 110 ? -14.094 8.836 16.266 1.00 61.19 110 LEU A N 1
ATOM 850 C CA . LEU A 1 110 ? -13.065 7.815 16.465 1.00 61.19 110 LEU A CA 1
ATOM 851 C C . LEU A 1 110 ? -11.938 8.430 17.308 1.00 61.19 110 LEU A C 1
ATOM 853 O O . LEU A 1 110 ? -11.038 9.095 16.789 1.00 61.19 110 LEU A O 1
ATOM 857 N N . ILE A 1 111 ? -12.014 8.237 18.623 1.00 66.12 111 ILE A N 1
ATOM 858 C CA . ILE A 1 111 ? -11.053 8.776 19.580 1.00 66.12 111 ILE A CA 1
ATOM 859 C C . ILE A 1 111 ? -9.877 7.807 19.644 1.00 66.12 111 ILE A C 1
ATOM 861 O O . ILE A 1 111 ? -9.994 6.661 20.083 1.00 66.12 111 ILE A O 1
ATOM 865 N N . THR A 1 112 ? -8.727 8.276 19.173 1.00 64.38 112 THR A N 1
ATOM 866 C CA . THR A 1 112 ? -7.461 7.555 19.297 1.00 64.38 112 THR A CA 1
ATOM 867 C C . THR A 1 112 ? -6.825 7.830 20.656 1.00 64.38 112 THR A C 1
ATOM 869 O O . THR A 1 112 ? -6.804 8.967 21.129 1.00 64.38 112 THR A O 1
ATOM 872 N N . SER A 1 113 ? -6.255 6.795 21.274 1.00 68.06 113 SER A N 1
ATOM 873 C CA . SER A 1 113 ? -5.384 6.963 22.445 1.00 68.06 113 SER A CA 1
ATOM 874 C C . SER A 1 113 ? -4.069 7.678 22.103 1.00 68.06 113 SER A C 1
ATOM 876 O O . SER A 1 113 ? -3.440 8.258 22.988 1.00 68.06 113 SER A O 1
ATOM 878 N N . ASN A 1 114 ? -3.652 7.661 20.829 1.00 70.25 114 ASN A N 1
ATOM 879 C CA . ASN A 1 114 ? -2.407 8.263 20.363 1.00 70.25 114 ASN A CA 1
ATOM 880 C C . ASN A 1 114 ? -2.676 9.341 19.292 1.00 70.25 114 ASN A C 1
ATOM 882 O O . ASN A 1 114 ? -3.065 8.987 18.176 1.00 70.25 114 ASN A O 1
ATOM 886 N N . PRO A 1 115 ? -2.392 10.631 19.567 1.00 71.19 115 PRO A N 1
ATOM 887 C CA . PRO A 1 115 ? -2.617 11.731 18.623 1.00 71.19 115 PRO A CA 1
ATOM 888 C C . PRO A 1 115 ? -1.897 11.589 17.273 1.00 71.19 115 PRO A C 1
ATOM 890 O O . PRO A 1 115 ? -2.312 12.205 16.296 1.00 71.19 115 PRO A O 1
ATOM 893 N N . HIS A 1 116 ? -0.834 10.782 17.200 1.00 72.19 116 HIS A N 1
ATOM 894 C CA . HIS A 1 116 ? -0.062 10.558 15.972 1.00 72.19 116 HIS A CA 1
ATOM 895 C C . HIS A 1 116 ? -0.660 9.473 15.058 1.00 72.19 116 HIS A C 1
ATOM 897 O O . HIS A 1 116 ? -0.169 9.291 13.946 1.00 72.19 116 HIS A O 1
ATOM 903 N N . LEU A 1 117 ? -1.697 8.753 15.506 1.00 70.00 117 LEU A N 1
ATOM 904 C CA . LEU A 1 117 ? -2.411 7.734 14.733 1.00 70.00 117 LEU A CA 1
ATOM 905 C C . LEU A 1 117 ? -3.877 8.146 14.595 1.00 70.00 117 LEU A C 1
ATOM 907 O O . LEU A 1 117 ? -4.707 7.825 15.446 1.00 70.00 117 LEU A O 1
ATOM 911 N N . VAL A 1 118 ? -4.186 8.859 13.516 1.00 76.56 118 VAL A N 1
ATOM 912 C CA . VAL A 1 118 ? -5.531 9.370 13.216 1.00 76.56 118 VAL A CA 1
ATOM 913 C C . VAL A 1 118 ? -6.000 8.886 11.845 1.00 76.56 118 VAL A C 1
ATOM 915 O O . VAL A 1 118 ? -5.163 8.627 10.976 1.00 76.56 118 VAL A O 1
ATOM 918 N N . PRO A 1 119 ? -7.317 8.768 11.609 1.00 77.44 119 PRO A N 1
ATOM 919 C CA . PRO A 1 119 ? -7.837 8.531 10.268 1.00 77.44 119 PRO A CA 1
ATOM 920 C C . PRO A 1 119 ? -7.347 9.601 9.290 1.00 77.44 119 PRO A C 1
ATOM 922 O O . PRO A 1 119 ? -7.299 10.784 9.633 1.00 77.44 119 PRO A O 1
ATOM 925 N N . VAL A 1 120 ? -7.024 9.197 8.060 1.00 70.81 120 VAL A N 1
ATOM 926 C CA . VAL A 1 120 ? -6.480 10.104 7.029 1.00 70.81 120 VAL A CA 1
ATOM 927 C C . VAL A 1 120 ? -7.399 11.309 6.788 1.00 70.81 120 VAL A C 1
ATOM 929 O O . VAL A 1 120 ? -6.935 12.445 6.740 1.00 70.81 120 VAL A O 1
ATOM 932 N N . THR A 1 121 ? -8.719 11.095 6.767 1.00 66.25 121 THR A N 1
ATOM 933 C CA . THR A 1 121 ? -9.720 12.160 6.567 1.00 66.25 121 THR A CA 1
ATOM 934 C C . THR A 1 121 ? -9.742 13.223 7.669 1.00 66.25 121 THR A C 1
ATOM 936 O O . THR A 1 121 ? -10.353 14.273 7.494 1.00 66.25 121 THR A O 1
ATOM 939 N N . SER A 1 122 ? -9.129 12.959 8.826 1.00 59.22 122 SER A N 1
ATOM 940 C CA . SER A 1 122 ? -9.100 13.895 9.953 1.00 59.22 122 SER A CA 1
ATOM 941 C C . SER A 1 122 ? -7.974 14.926 9.838 1.00 59.22 122 SER A C 1
ATOM 943 O O . SER A 1 122 ? -8.066 15.976 10.466 1.00 59.22 122 SER A O 1
ATOM 945 N N . LYS A 1 123 ? -6.936 14.670 9.025 1.00 53.53 123 LYS A N 1
ATOM 946 C CA . LYS A 1 123 ? -5.837 15.626 8.798 1.00 53.53 123 LYS A CA 1
ATOM 947 C C . LYS A 1 123 ? -6.254 16.839 7.970 1.00 53.53 123 LYS A C 1
ATOM 949 O O . LYS A 1 123 ? -5.839 17.945 8.292 1.00 53.53 123 LYS A O 1
ATOM 954 N N . ALA A 1 124 ? -7.148 16.651 6.998 1.00 50.16 124 ALA A N 1
ATOM 955 C CA . ALA A 1 124 ? -7.671 17.729 6.154 1.00 50.16 124 ALA A CA 1
ATOM 956 C C . ALA A 1 124 ? -8.386 18.852 6.940 1.00 50.16 124 ALA A C 1
ATOM 958 O O . ALA A 1 124 ? -8.606 19.928 6.398 1.00 50.16 124 ALA A O 1
ATOM 959 N N . LYS A 1 125 ? -8.738 18.632 8.219 1.00 47.97 125 LYS A N 1
ATOM 960 C CA . LYS A 1 125 ? -9.339 19.659 9.087 1.00 47.97 125 LYS A CA 1
ATOM 961 C C . LYS A 1 125 ? -8.352 20.701 9.619 1.00 47.97 125 LYS A C 1
ATOM 963 O O . LYS A 1 125 ? -8.809 21.766 10.015 1.00 47.97 125 LYS A O 1
ATOM 968 N N . ASN A 1 126 ? -7.050 20.408 9.682 1.00 48.06 126 ASN A N 1
ATOM 969 C CA . ASN A 1 126 ? -6.092 21.317 10.326 1.00 48.06 126 ASN A CA 1
ATOM 970 C C . ASN A 1 126 ? -5.456 22.334 9.368 1.00 48.06 126 ASN A C 1
ATOM 972 O O . ASN A 1 126 ? -4.992 23.364 9.847 1.00 48.06 126 ASN A O 1
ATOM 976 N N . ASP A 1 127 ? -5.462 22.075 8.056 1.00 48.62 127 ASP A N 1
ATOM 977 C CA . ASP A 1 127 ? -4.723 22.897 7.085 1.00 48.62 127 ASP A CA 1
ATOM 978 C C . ASP A 1 127 ? -5.608 23.830 6.230 1.00 48.62 127 ASP A C 1
ATOM 980 O O . ASP A 1 127 ? -5.078 24.735 5.590 1.00 48.62 127 ASP A O 1
ATOM 984 N N . ASP A 1 128 ? -6.941 23.677 6.233 1.00 45.97 128 ASP A N 1
ATOM 985 C CA . ASP A 1 128 ? -7.837 24.432 5.337 1.00 45.97 128 ASP A CA 1
ATOM 986 C C . ASP A 1 128 ? -9.024 25.055 6.119 1.00 45.97 128 ASP A C 1
ATOM 988 O O . ASP A 1 128 ? -10.132 24.523 6.148 1.00 45.97 128 ASP A O 1
ATOM 992 N N . GLU A 1 129 ? -8.814 26.219 6.758 1.00 46.31 129 GLU A N 1
ATOM 993 C CA . GLU A 1 129 ? -9.846 27.016 7.474 1.00 46.31 129 GLU A CA 1
ATOM 994 C C . GLU A 1 129 ? -10.966 27.586 6.558 1.00 46.31 129 GLU A C 1
ATOM 996 O O . GLU A 1 129 ? -11.746 28.444 6.977 1.00 46.31 129 GLU A O 1
ATOM 1001 N N . GLY A 1 130 ? -11.080 27.152 5.298 1.00 46.62 130 GLY A N 1
ATOM 1002 C CA . GLY A 1 130 ? -11.950 27.812 4.319 1.00 46.62 130 GLY A CA 1
ATOM 1003 C C . GLY A 1 130 ? -12.562 26.950 3.218 1.00 46.62 130 GLY A C 1
ATOM 1004 O O . GLY A 1 130 ? -13.281 27.508 2.385 1.00 46.62 130 GLY A O 1
ATOM 1005 N N . ARG A 1 131 ? -12.332 25.630 3.177 1.00 43.53 131 ARG A N 1
ATOM 1006 C CA . ARG A 1 131 ? -13.024 24.758 2.215 1.00 43.53 131 ARG A CA 1
ATOM 1007 C C . ARG A 1 131 ? -14.290 24.157 2.815 1.00 43.53 131 ARG A C 1
ATOM 1009 O O . ARG A 1 131 ? -14.321 23.735 3.963 1.00 43.53 131 ARG A O 1
ATOM 1016 N N . ASP A 1 132 ? -15.330 24.192 1.991 1.00 40.72 132 ASP A N 1
ATOM 1017 C CA . ASP A 1 132 ? -16.717 23.802 2.235 1.00 40.72 132 ASP A CA 1
ATOM 1018 C C . ASP A 1 132 ? -16.875 22.591 3.177 1.00 40.72 132 ASP A C 1
ATOM 1020 O O . ASP A 1 132 ? -16.120 21.625 3.099 1.00 40.72 132 ASP A O 1
ATOM 1024 N N . ASN A 1 133 ? -17.899 22.628 4.037 1.00 43.50 133 ASN A N 1
ATOM 1025 C CA . ASN A 1 133 ? -18.173 21.709 5.161 1.00 43.50 133 ASN A CA 1
ATOM 1026 C C . ASN A 1 133 ? -18.465 20.233 4.777 1.00 43.50 133 ASN A C 1
ATOM 1028 O O . ASN A 1 133 ? -19.064 19.489 5.555 1.00 43.50 133 ASN A O 1
ATOM 1032 N N . PHE A 1 134 ? -18.051 19.792 3.592 1.00 44.78 134 PHE A N 1
ATOM 1033 C CA . PHE A 1 134 ? -18.165 18.431 3.081 1.00 44.78 134 PHE A CA 1
ATOM 1034 C C . PHE A 1 134 ? -16.778 17.791 2.947 1.00 44.78 134 PHE A C 1
ATOM 1036 O O . PHE A 1 134 ? -16.385 17.343 1.872 1.00 44.78 134 PHE A O 1
ATOM 1043 N N . VAL A 1 135 ? -16.015 17.717 4.043 1.00 53.31 135 VAL A N 1
ATOM 1044 C CA . VAL A 1 135 ? -14.954 16.703 4.118 1.00 53.31 135 VAL A CA 1
ATOM 1045 C C . VAL A 1 135 ? -15.672 15.365 4.257 1.00 53.31 135 VAL A C 1
ATOM 1047 O O . VAL A 1 135 ? -16.181 15.040 5.332 1.00 53.31 135 VAL A O 1
ATOM 1050 N N . ASP A 1 136 ? -15.782 14.631 3.150 1.00 58.00 136 ASP A N 1
ATOM 1051 C CA . ASP A 1 136 ? -16.429 13.320 3.096 1.00 58.00 136 ASP A CA 1
ATOM 1052 C C . ASP A 1 136 ? -15.628 12.333 3.960 1.00 58.00 136 ASP A C 1
ATOM 1054 O O . ASP A 1 136 ? -14.655 11.702 3.547 1.00 58.00 136 ASP A O 1
ATOM 1058 N N . HIS A 1 137 ? -16.003 12.253 5.234 1.00 71.69 137 HIS A N 1
ATOM 1059 C CA . HIS A 1 137 ? -15.475 11.268 6.160 1.00 71.69 137 HIS A CA 1
ATOM 1060 C C . HIS A 1 137 ? -15.890 9.861 5.720 1.00 71.69 137 HIS A C 1
ATOM 1062 O O . HIS A 1 137 ? -16.967 9.648 5.159 1.00 71.69 137 HIS A O 1
ATOM 1068 N N . ILE A 1 138 ? -15.062 8.867 6.042 1.00 82.94 138 ILE A N 1
ATOM 1069 C CA . ILE A 1 138 ? -15.360 7.474 5.702 1.00 82.94 138 ILE A CA 1
ATOM 1070 C C . ILE A 1 138 ? -16.605 7.028 6.475 1.00 82.94 138 ILE A C 1
ATOM 1072 O O . ILE A 1 138 ? -16.594 6.878 7.699 1.00 82.94 138 ILE A O 1
ATOM 1076 N N . LEU A 1 139 ? -17.701 6.807 5.749 1.00 84.06 139 LEU A N 1
ATOM 1077 C CA . LEU A 1 139 ? -18.953 6.341 6.328 1.00 84.06 139 LEU A CA 1
ATOM 1078 C C . LEU A 1 139 ? -18.807 4.889 6.799 1.00 84.06 139 LEU A C 1
ATOM 1080 O O . LEU A 1 139 ? -18.641 3.978 5.988 1.00 84.06 139 LEU A O 1
ATOM 1084 N N . ILE A 1 140 ? -18.948 4.652 8.102 1.00 85.94 140 ILE A N 1
ATOM 1085 C CA . ILE A 1 140 ? -18.914 3.298 8.676 1.00 85.94 140 ILE A CA 1
ATOM 1086 C C . ILE A 1 140 ? -20.306 2.661 8.616 1.00 85.94 140 ILE A C 1
ATOM 1088 O O . ILE A 1 140 ? -20.478 1.609 8.004 1.00 85.94 140 ILE A O 1
ATOM 1092 N N . VAL A 1 141 ? -21.307 3.316 9.208 1.00 86.88 141 VAL A N 1
ATOM 1093 C CA . VAL A 1 141 ? -22.696 2.843 9.287 1.00 86.88 141 VAL A CA 1
ATOM 1094 C C . VAL A 1 141 ? -23.652 4.032 9.391 1.00 86.88 141 VAL A C 1
ATOM 1096 O O . VAL A 1 141 ? -23.287 5.082 9.915 1.00 86.88 141 VAL A O 1
ATOM 1099 N N . LYS A 1 142 ? -24.881 3.875 8.888 1.00 85.25 142 LYS A N 1
ATOM 1100 C CA . LYS A 1 142 ? -25.978 4.830 9.104 1.00 85.25 142 LYS A CA 1
ATOM 1101 C C . LYS A 1 142 ? -26.882 4.305 10.211 1.00 85.25 142 LYS A C 1
ATOM 1103 O O . LYS A 1 142 ? -27.287 3.146 10.163 1.00 85.25 142 LYS A O 1
ATOM 1108 N N . LEU A 1 143 ? -27.212 5.162 11.169 1.00 83.19 143 LEU A N 1
ATOM 1109 C CA . LEU A 1 143 ? -28.035 4.807 12.321 1.00 83.19 143 LEU A CA 1
ATOM 1110 C C . LEU A 1 143 ? -29.389 5.500 12.255 1.00 83.19 143 LEU A C 1
ATOM 1112 O O . LEU A 1 143 ? -29.491 6.670 11.884 1.00 83.19 143 LEU A O 1
ATOM 1116 N N . ARG A 1 144 ? -30.433 4.771 12.639 1.00 81.38 144 ARG A N 1
ATOM 1117 C CA . ARG A 1 144 ? -31.748 5.340 12.931 1.00 81.38 144 ARG A CA 1
ATOM 1118 C C . ARG A 1 144 ? -31.798 5.789 14.393 1.00 81.38 144 ARG A C 1
ATOM 1120 O O . ARG A 1 144 ? -31.071 5.272 15.236 1.00 81.38 144 ARG A O 1
ATOM 1127 N N . GLN A 1 145 ? -32.695 6.725 14.704 1.00 82.94 145 GLN A N 1
ATOM 1128 C CA . GLN A 1 145 ? -32.982 7.127 16.082 1.00 82.94 145 GLN A CA 1
ATOM 1129 C C . GLN A 1 145 ? -33.240 5.898 16.972 1.00 82.94 145 GLN A C 1
ATOM 1131 O O . GLN A 1 145 ? -34.097 5.074 16.653 1.00 82.94 145 GLN A O 1
ATOM 1136 N N . GLY A 1 146 ? -32.497 5.802 18.078 1.00 81.44 146 GLY A N 1
ATOM 1137 C CA . GLY A 1 146 ? -32.571 4.693 19.033 1.00 81.44 146 GLY A CA 1
ATOM 1138 C C . GLY A 1 146 ? -31.566 3.559 18.801 1.00 81.44 146 GLY A C 1
ATOM 1139 O O . GLY A 1 146 ? -31.519 2.655 19.627 1.00 81.44 146 GLY A O 1
ATOM 1140 N N . GLN A 1 147 ? -30.768 3.596 17.727 1.00 86.31 147 GLN A N 1
ATOM 1141 C CA . GLN A 1 147 ? -29.653 2.666 17.526 1.00 86.31 147 GLN A CA 1
ATOM 1142 C C . GLN A 1 147 ? -28.353 3.235 18.104 1.00 86.31 147 GLN A C 1
ATOM 1144 O O . GLN A 1 147 ? -28.070 4.425 17.981 1.00 86.31 147 GLN A O 1
ATOM 1149 N N . GLU A 1 148 ? -27.549 2.356 18.683 1.00 85.88 148 GLU A N 1
ATOM 1150 C CA . GLU A 1 148 ? -26.241 2.618 19.274 1.00 85.88 148 GLU A CA 1
ATOM 1151 C C . GLU A 1 148 ? -25.195 1.606 18.788 1.00 85.88 148 GLU A C 1
ATOM 1153 O O . GLU A 1 148 ? -25.509 0.456 18.459 1.00 85.88 148 GLU A O 1
ATOM 1158 N N . LEU A 1 149 ? -23.943 2.065 18.751 1.00 87.25 149 LEU A N 1
ATOM 1159 C CA . LEU A 1 149 ? -22.758 1.271 18.455 1.00 87.25 149 LEU A CA 1
ATOM 1160 C C . LEU A 1 149 ? -21.629 1.701 19.395 1.00 87.25 149 LEU A C 1
ATOM 1162 O O . LEU A 1 149 ? -21.193 2.850 19.337 1.00 87.25 149 LEU A O 1
ATOM 1166 N N . ARG A 1 150 ? -21.147 0.778 20.226 1.00 88.94 150 ARG A N 1
ATOM 1167 C CA . ARG A 1 150 ? -19.965 0.971 21.074 1.00 88.94 150 ARG A CA 1
ATOM 1168 C C . ARG A 1 150 ? -18.951 -0.113 20.789 1.00 88.94 150 ARG A C 1
ATOM 1170 O O . ARG A 1 150 ? -19.276 -1.299 20.883 1.00 88.94 1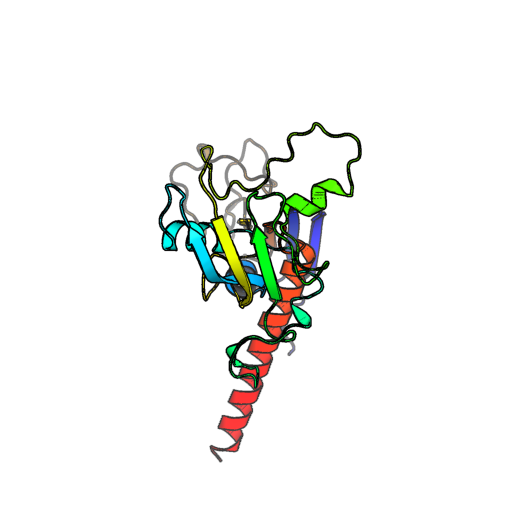50 ARG A O 1
ATOM 1177 N N . LEU A 1 151 ? -17.735 0.293 20.443 1.00 90.31 151 LEU A N 1
ATOM 1178 C CA . LEU A 1 151 ? -16.651 -0.640 20.172 1.00 90.31 151 LEU A CA 1
ATOM 1179 C C . LEU A 1 151 ? -15.287 -0.093 20.576 1.00 90.31 151 LEU A C 1
ATOM 1181 O O . LEU A 1 151 ? -15.042 1.116 20.601 1.00 90.31 151 LEU A O 1
ATOM 1185 N N . LYS A 1 152 ? -14.383 -1.033 20.827 1.00 92.38 152 LYS A N 1
ATOM 1186 C CA . LYS A 1 152 ? -12.957 -0.820 21.039 1.00 92.38 152 LYS A CA 1
ATOM 1187 C C . LYS A 1 152 ? -12.193 -1.538 19.944 1.00 92.38 152 LYS A C 1
ATOM 1189 O O . LYS A 1 152 ? -12.448 -2.702 19.653 1.00 92.38 152 LYS A O 1
ATOM 1194 N N . ALA A 1 153 ? -11.257 -0.850 19.325 1.00 93.00 153 ALA A N 1
ATOM 1195 C CA . ALA A 1 153 ? -10.435 -1.366 18.252 1.00 93.00 153 ALA A CA 1
ATOM 1196 C C . ALA A 1 153 ? -8.961 -1.296 18.648 1.00 93.00 153 ALA A C 1
ATOM 1198 O O . ALA A 1 153 ? -8.511 -0.316 19.231 1.00 93.00 153 ALA A O 1
ATOM 1199 N N . HIS A 1 154 ? -8.190 -2.317 18.289 1.00 93.94 154 HIS A N 1
ATOM 1200 C CA . HIS A 1 154 ? -6.740 -2.305 18.424 1.00 93.94 154 HIS A CA 1
ATOM 1201 C C . HIS A 1 154 ? -6.100 -2.326 17.040 1.00 93.94 154 HIS A C 1
ATOM 1203 O O . HIS A 1 154 ? -6.285 -3.269 16.259 1.00 93.94 154 HIS A O 1
ATOM 1209 N N . ALA A 1 155 ? -5.335 -1.280 16.742 1.00 94.81 155 ALA A N 1
ATOM 1210 C CA . ALA A 1 155 ? -4.533 -1.188 15.537 1.00 94.81 155 ALA A CA 1
ATOM 1211 C C . ALA A 1 155 ? -3.158 -1.820 15.746 1.00 94.81 155 ALA A C 1
ATOM 1213 O O . ALA A 1 155 ? -2.534 -1.652 16.797 1.00 94.81 155 ALA A O 1
ATOM 1214 N N . ARG A 1 156 ? -2.694 -2.556 14.736 1.00 94.62 156 ARG A N 1
ATOM 1215 C CA . ARG A 1 156 ? -1.431 -3.297 14.749 1.00 94.62 156 ARG A CA 1
ATOM 1216 C C . ARG A 1 156 ? -0.619 -2.992 13.499 1.00 94.62 156 ARG A C 1
ATOM 1218 O O . ARG A 1 156 ? -1.169 -2.738 12.423 1.00 94.62 156 ARG A O 1
ATOM 1225 N N . LYS A 1 157 ? 0.702 -3.068 13.655 1.00 95.19 157 LYS A N 1
ATOM 1226 C CA . LYS A 1 157 ? 1.651 -3.024 12.545 1.00 95.19 157 LYS A CA 1
ATOM 1227 C C . LYS A 1 157 ? 1.556 -4.310 11.724 1.00 95.19 157 LYS A C 1
ATOM 1229 O O . LYS A 1 157 ? 1.669 -5.401 12.283 1.00 95.19 157 LYS A O 1
ATOM 1234 N N . GLY A 1 158 ? 1.396 -4.165 10.417 1.00 95.38 158 GLY A N 1
ATOM 1235 C CA . GLY A 1 158 ? 1.344 -5.255 9.445 1.00 95.38 158 GLY A CA 1
ATOM 1236 C C . GLY A 1 158 ? 1.868 -4.800 8.085 1.00 95.38 158 GLY A C 1
ATOM 1237 O O . GLY A 1 158 ? 2.389 -3.694 7.956 1.00 95.38 158 GLY A O 1
ATOM 1238 N N . PHE A 1 159 ? 1.773 -5.662 7.077 1.00 95.75 159 PHE A N 1
ATOM 1239 C CA . PHE A 1 159 ? 2.188 -5.372 5.699 1.00 95.75 159 PHE A CA 1
ATOM 1240 C C . PHE A 1 159 ? 1.222 -6.030 4.706 1.00 95.75 159 PHE A C 1
ATOM 1242 O O . PHE A 1 159 ? 0.561 -7.022 5.025 1.00 95.75 159 PHE A O 1
ATOM 1249 N N . GLY A 1 160 ? 1.135 -5.482 3.492 1.00 94.94 160 GLY A N 1
ATOM 1250 C CA . GLY A 1 160 ? 0.106 -5.834 2.503 1.00 94.94 160 GLY A CA 1
ATOM 1251 C C . GLY A 1 160 ? 0.037 -7.315 2.104 1.00 94.94 160 GLY A C 1
ATOM 1252 O O . GLY A 1 160 ? -1.012 -7.791 1.677 1.00 94.94 160 GLY A O 1
ATOM 1253 N N . LYS A 1 161 ? 1.123 -8.077 2.272 1.00 95.94 161 LYS A N 1
ATOM 1254 C CA . LYS A 1 161 ? 1.142 -9.524 2.004 1.00 95.94 161 LYS A CA 1
ATOM 1255 C C . LYS A 1 161 ? 0.269 -10.337 2.970 1.00 95.94 161 LYS A C 1
ATOM 1257 O O . LYS A 1 161 ? -0.158 -11.424 2.595 1.00 95.94 161 LYS A O 1
ATOM 1262 N N . GLU A 1 162 ? 0.033 -9.850 4.190 1.00 95.75 162 GLU A N 1
ATOM 1263 C CA . GLU A 1 162 ? -0.855 -10.512 5.159 1.00 95.75 162 GLU A CA 1
ATOM 1264 C C . GLU A 1 162 ? -2.330 -10.208 4.855 1.00 95.75 162 GLU A C 1
ATOM 1266 O O . GLU A 1 162 ? -3.161 -11.114 4.843 1.00 95.75 162 GLU A O 1
ATOM 1271 N N . HIS A 1 163 ? -2.663 -8.944 4.579 1.00 97.06 163 HIS A N 1
ATOM 1272 C CA . HIS A 1 163 ? -4.016 -8.520 4.218 1.00 97.06 163 HIS A CA 1
ATOM 1273 C C . HIS A 1 163 ? -3.993 -7.175 3.478 1.00 97.06 163 HIS A C 1
ATOM 1275 O O . HIS A 1 163 ? -3.190 -6.296 3.795 1.00 97.06 163 HIS A O 1
ATOM 1281 N N . ALA A 1 164 ? -4.942 -6.969 2.559 1.00 96.31 164 ALA A N 1
ATOM 1282 C CA . ALA A 1 164 ? -5.021 -5.766 1.722 1.00 96.31 164 ALA A CA 1
ATO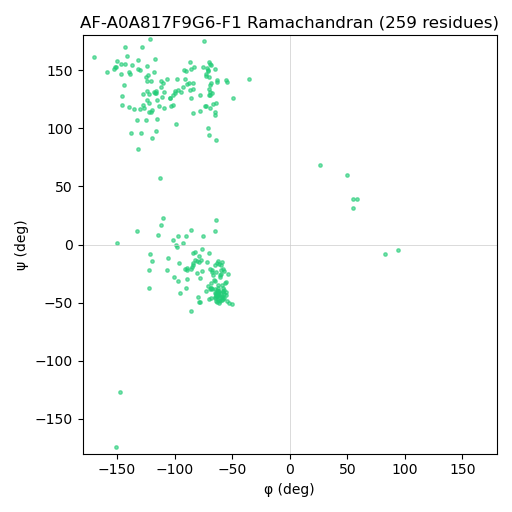M 1283 C C . ALA A 1 164 ? -5.169 -4.451 2.514 1.00 96.31 164 ALA A C 1
ATOM 1285 O O . ALA A 1 164 ? -4.737 -3.401 2.057 1.00 96.31 164 ALA A O 1
ATOM 1286 N N . LYS A 1 165 ? -5.719 -4.513 3.732 1.00 95.88 165 LYS A N 1
ATOM 1287 C CA . LYS A 1 165 ? -5.866 -3.354 4.636 1.00 95.88 165 LYS A CA 1
ATOM 1288 C C . LYS A 1 165 ? -4.544 -2.673 5.015 1.00 95.88 165 LYS A C 1
ATOM 1290 O O . LYS A 1 165 ? -4.558 -1.524 5.431 1.00 95.88 165 LYS A O 1
ATOM 1295 N N . TRP A 1 166 ? -3.423 -3.388 4.895 1.00 96.56 166 TRP A N 1
ATOM 1296 C CA . TRP A 1 166 ? -2.086 -2.856 5.167 1.00 96.56 166 TRP A CA 1
ATOM 1297 C C . TRP A 1 166 ? -1.351 -2.387 3.905 1.00 96.56 166 TRP A C 1
ATOM 1299 O O . TRP A 1 166 ? -0.165 -2.068 3.985 1.00 96.56 166 TRP A O 1
ATOM 1309 N N . ILE A 1 167 ? -2.004 -2.358 2.740 1.00 96.50 167 ILE A N 1
ATOM 1310 C CA . ILE A 1 167 ? -1.401 -1.821 1.518 1.00 96.50 167 ILE A CA 1
ATOM 1311 C C . ILE A 1 167 ? -1.366 -0.282 1.630 1.00 96.50 167 ILE A C 1
ATOM 1313 O O . ILE A 1 167 ? -2.422 0.339 1.747 1.00 96.50 167 ILE A O 1
ATOM 1317 N N . PRO A 1 168 ? -0.180 0.359 1.593 1.00 94.81 168 PRO A N 1
ATOM 1318 C CA . PRO A 1 168 ? -0.071 1.819 1.691 1.00 94.81 168 PRO A CA 1
ATOM 1319 C C . PRO A 1 168 ? -0.304 2.553 0.367 1.00 94.81 168 PRO A C 1
ATOM 1321 O O . PRO A 1 168 ? -0.305 3.778 0.349 1.00 94.81 168 PRO A O 1
ATOM 1324 N N . THR A 1 169 ? -0.437 1.825 -0.741 1.00 96.06 169 THR A N 1
ATOM 1325 C CA . THR A 1 169 ? -0.548 2.386 -2.094 1.00 96.06 169 THR A CA 1
ATOM 1326 C C . THR A 1 169 ? -1.951 2.183 -2.659 1.00 96.06 169 THR A C 1
ATOM 1328 O O . THR A 1 169 ? -2.540 1.117 -2.489 1.00 96.06 169 THR A O 1
ATOM 1331 N N . CYS A 1 170 ? -2.490 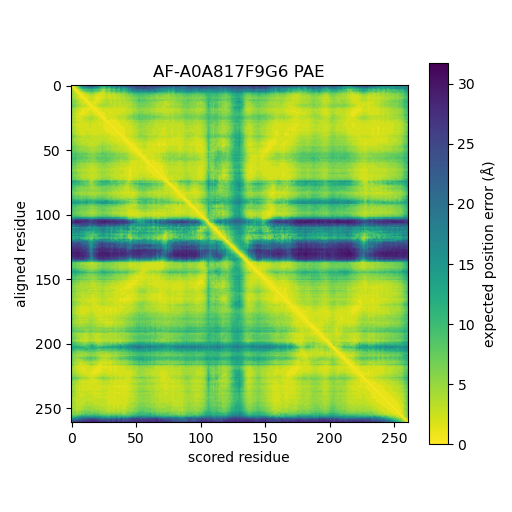3.194 -3.338 1.00 94.62 170 CYS A N 1
ATOM 1332 C CA . CYS A 1 170 ? -3.706 3.051 -4.143 1.00 94.62 170 CYS A CA 1
ATOM 1333 C C . CYS A 1 170 ? -3.366 2.394 -5.482 1.00 94.62 170 CYS A C 1
ATOM 1335 O O . CYS A 1 170 ? -3.972 1.399 -5.882 1.00 94.62 170 CYS A O 1
ATOM 1337 N N . GLY A 1 171 ? -2.340 2.932 -6.142 1.00 94.88 171 GLY A N 1
ATOM 1338 C CA . GLY A 1 171 ? -1.868 2.499 -7.445 1.00 94.88 171 GLY A CA 1
ATOM 1339 C C . GLY A 1 171 ? -0.356 2.650 -7.565 1.00 94.88 171 GLY A C 1
ATOM 1340 O O . GLY A 1 171 ? 0.253 3.551 -6.993 1.00 94.88 171 GLY A O 1
ATOM 1341 N N . VAL A 1 172 ? 0.260 1.739 -8.317 1.00 96.81 172 VAL A N 1
ATOM 1342 C CA . VAL A 1 172 ? 1.663 1.855 -8.726 1.00 96.81 172 VAL A CA 1
ATOM 1343 C C . VAL A 1 172 ? 1.736 1.653 -10.232 1.00 96.81 172 VAL A C 1
ATOM 1345 O O . VAL A 1 172 ? 1.768 0.509 -10.711 1.00 96.81 172 VAL A O 1
ATOM 1348 N N . SER A 1 173 ? 1.748 2.763 -10.967 1.00 96.62 173 SER A N 1
ATOM 1349 C CA . SER A 1 173 ? 1.995 2.762 -12.406 1.00 96.62 173 SER A CA 1
ATOM 1350 C C . SER A 1 173 ? 3.447 2.394 -12.662 1.00 96.62 173 SER A C 1
ATOM 1352 O O . SER A 1 173 ? 4.357 2.827 -11.949 1.00 96.62 173 SER A O 1
ATOM 1354 N N . PHE A 1 174 ? 3.647 1.550 -13.664 1.00 97.00 174 PHE A N 1
ATOM 1355 C CA . PHE A 1 174 ? 4.946 1.020 -14.030 1.00 97.00 174 PHE A CA 1
ATOM 1356 C C . PHE A 1 174 ? 4.992 0.839 -15.535 1.00 97.00 174 PHE A C 1
ATOM 1358 O O . PHE A 1 174 ? 4.212 0.061 -16.085 1.00 97.00 174 PHE A O 1
ATOM 1365 N N . GLU A 1 175 ? 5.925 1.529 -16.171 1.00 97.12 175 GLU A N 1
ATOM 1366 C CA . GLU A 1 175 ? 6.106 1.494 -17.612 1.00 97.12 175 GLU A CA 1
ATOM 1367 C C . GLU A 1 175 ? 7.596 1.467 -17.960 1.00 97.12 175 GLU A C 1
ATOM 1369 O O . GLU A 1 175 ? 8.442 1.992 -17.234 1.00 97.12 175 GLU A O 1
ATOM 1374 N N . TYR A 1 176 ? 7.934 0.823 -19.070 1.00 96.75 176 TYR A N 1
ATOM 1375 C CA . TYR A 1 176 ? 9.261 0.862 -19.671 1.00 96.75 176 TYR A CA 1
ATOM 1376 C C . TYR A 1 176 ? 9.117 0.662 -21.178 1.00 96.75 176 TYR A C 1
ATOM 1378 O O . TYR A 1 176 ? 8.174 0.010 -21.617 1.00 96.75 176 TYR A O 1
ATOM 1386 N N . ASP A 1 177 ? 10.069 1.192 -21.948 1.00 95.62 177 ASP A N 1
ATOM 1387 C CA . ASP A 1 177 ? 10.057 1.123 -23.418 1.00 95.62 177 ASP A CA 1
ATOM 1388 C C . ASP A 1 177 ? 8.708 1.556 -24.051 1.00 95.62 177 ASP A C 1
ATOM 1390 O O . ASP A 1 177 ? 8.090 0.762 -24.760 1.00 95.62 177 ASP A O 1
ATOM 1394 N N . PRO A 1 178 ? 8.250 2.807 -23.814 1.00 95.19 178 PRO A N 1
ATOM 1395 C CA . PRO A 1 178 ? 6.946 3.304 -24.288 1.00 95.19 178 PRO A CA 1
ATOM 1396 C C . PRO A 1 178 ? 6.772 3.171 -25.808 1.00 95.19 178 PRO A C 1
ATOM 1398 O O . PRO A 1 178 ? 5.683 2.897 -26.301 1.00 95.19 178 PRO A O 1
ATOM 1401 N N . ASP A 1 179 ? 7.872 3.299 -26.551 1.00 94.31 179 ASP A N 1
ATOM 1402 C CA . ASP A 1 179 ? 7.898 3.271 -28.015 1.00 94.31 179 ASP A CA 1
ATOM 1403 C C . ASP A 1 179 ? 8.086 1.856 -28.602 1.00 94.31 179 ASP A C 1
ATOM 1405 O O . ASP A 1 179 ? 8.302 1.694 -29.807 1.00 94.31 179 ASP A O 1
ATOM 1409 N N . ASN A 1 180 ? 8.046 0.821 -27.755 1.00 95.00 180 ASN A N 1
ATOM 1410 C CA . ASN A 1 180 ? 8.166 -0.594 -28.113 1.00 95.00 180 ASN A CA 1
ATOM 1411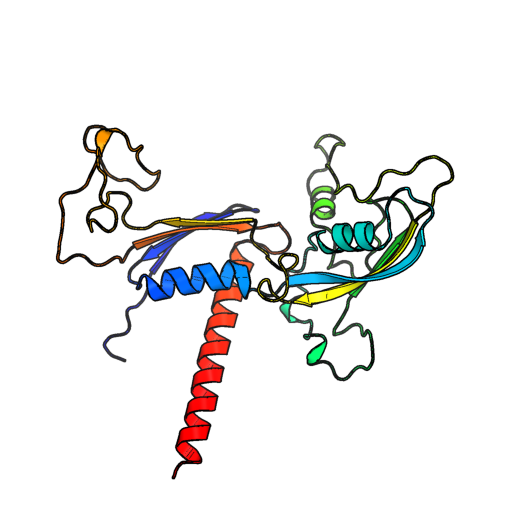 C C . ASN A 1 180 ? 9.437 -0.958 -28.913 1.00 95.00 180 ASN A C 1
ATOM 1413 O O . ASN A 1 180 ? 9.421 -1.876 -29.737 1.00 95.00 180 ASN A O 1
ATOM 1417 N N . SER A 1 181 ? 10.566 -0.272 -28.702 1.00 94.19 181 SER A N 1
ATOM 1418 C CA . SER A 1 181 ? 11.820 -0.532 -29.436 1.00 94.19 181 SER A CA 1
ATOM 1419 C C . SER A 1 181 ? 12.367 -1.955 -29.245 1.00 94.19 181 SER A C 1
ATOM 1421 O O . SER A 1 181 ? 13.008 -2.496 -30.147 1.00 94.19 181 SER A O 1
ATOM 1423 N N . LEU A 1 182 ? 12.066 -2.584 -28.106 1.00 94.50 182 LEU A N 1
ATOM 1424 C CA . LEU A 1 182 ? 12.484 -3.942 -27.750 1.00 94.50 182 LEU A CA 1
ATOM 1425 C C . LEU A 1 182 ? 11.563 -5.027 -28.319 1.00 94.50 182 LEU A C 1
ATOM 1427 O O . LEU A 1 182 ? 11.933 -6.200 -28.317 1.00 94.50 182 LEU A O 1
ATOM 1431 N N . ARG A 1 183 ? 10.357 -4.659 -28.773 1.00 94.88 183 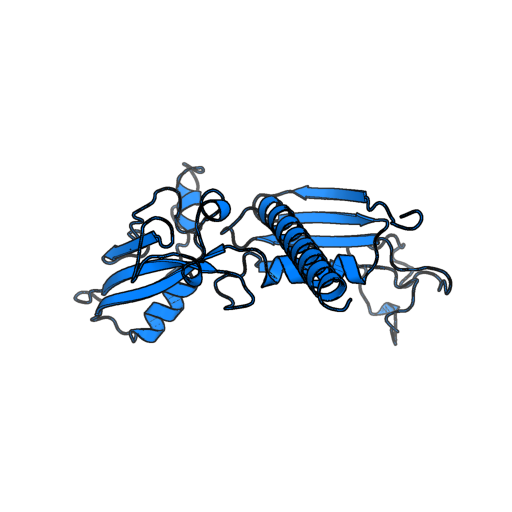ARG A N 1
ATOM 1432 C CA . ARG A 1 183 ? 9.312 -5.599 -29.219 1.00 94.88 183 ARG A CA 1
ATOM 1433 C C . ARG A 1 183 ? 8.963 -6.658 -28.166 1.00 94.88 183 ARG A C 1
ATOM 1435 O O . ARG A 1 183 ? 8.706 -7.817 -28.485 1.00 94.88 183 ARG A O 1
ATOM 1442 N N . HIS A 1 184 ? 8.917 -6.253 -26.893 1.00 94.94 184 HIS A N 1
ATOM 1443 C CA . HIS A 1 184 ? 8.390 -7.096 -25.810 1.00 94.94 184 HIS A CA 1
ATOM 1444 C C . HIS A 1 184 ? 6.878 -7.335 -25.938 1.00 94.94 184 HIS A C 1
ATOM 1446 O O . HIS A 1 184 ? 6.370 -8.336 -25.431 1.00 94.94 184 HIS A O 1
ATOM 1452 N N . THR A 1 185 ? 6.171 -6.442 -26.632 1.00 94.81 185 THR A N 1
ATOM 1453 C CA . THR A 1 185 ? 4.810 -6.663 -27.120 1.00 94.81 185 THR A CA 1
ATOM 1454 C C . THR A 1 185 ? 4.797 -6.602 -28.647 1.00 94.81 185 THR A C 1
ATOM 1456 O O . THR A 1 185 ? 5.601 -5.898 -29.260 1.00 94.81 185 THR A O 1
ATOM 1459 N N . ILE A 1 186 ? 3.899 -7.362 -29.273 1.00 94.56 186 ILE A N 1
ATOM 1460 C CA . ILE A 1 186 ? 3.722 -7.385 -30.728 1.00 94.56 186 ILE A CA 1
ATOM 1461 C C . ILE A 1 186 ? 2.331 -6.838 -31.018 1.00 94.56 186 ILE A C 1
ATOM 1463 O O . ILE A 1 186 ? 1.332 -7.511 -30.752 1.00 94.56 186 ILE A O 1
ATOM 1467 N N . TYR A 1 187 ? 2.265 -5.620 -31.555 1.00 93.12 187 TYR A N 1
ATOM 1468 C CA . TYR A 1 187 ? 0.995 -5.022 -31.945 1.00 93.12 187 TYR A CA 1
ATOM 1469 C C . TYR A 1 187 ? 0.523 -5.602 -33.285 1.00 93.12 187 TYR A C 1
ATOM 1471 O O . TYR A 1 187 ? 1.289 -5.612 -34.249 1.00 93.12 187 TYR A O 1
ATOM 1479 N N . PRO A 1 188 ? -0.730 -6.081 -33.381 1.00 93.38 188 PRO A N 1
ATOM 1480 C CA . PRO A 1 188 ? -1.281 -6.548 -34.650 1.00 93.38 188 PRO A CA 1
ATOM 1481 C C . PRO A 1 188 ? -1.502 -5.388 -35.631 1.00 93.38 188 PRO A C 1
ATOM 1483 O O . PRO A 1 188 ? -1.250 -5.542 -36.823 1.00 93.38 188 PRO A O 1
ATOM 1486 N N . VAL A 1 189 ? -1.940 -4.233 -35.118 1.00 94.19 189 VAL A N 1
ATOM 1487 C CA . VAL A 1 189 ? -2.097 -2.975 -35.858 1.00 94.19 189 VAL A CA 1
ATOM 1488 C C . VAL A 1 189 ? -1.569 -1.846 -34.963 1.00 94.19 189 VAL A C 1
ATOM 1490 O O . VAL A 1 189 ? -2.291 -1.420 -34.064 1.00 94.19 189 VAL A O 1
ATOM 1493 N N . PRO A 1 190 ? -0.307 -1.406 -35.124 1.00 91.12 190 PRO A N 1
ATOM 1494 C CA . PRO A 1 190 ? 0.290 -0.385 -34.258 1.00 91.12 190 PRO A CA 1
ATOM 1495 C C . PRO A 1 190 ? -0.466 0.947 -34.245 1.00 91.12 190 PRO A C 1
ATOM 1497 O O . PRO A 1 190 ? -0.587 1.569 -33.197 1.00 91.12 190 PRO A O 1
ATOM 1500 N N . ASP A 1 191 ? -1.035 1.332 -35.386 1.00 90.31 191 ASP A N 1
ATOM 1501 C CA . ASP A 1 191 ? -1.711 2.620 -35.587 1.00 90.31 191 ASP A CA 1
ATOM 1502 C C . ASP A 1 191 ? -2.986 2.791 -34.736 1.00 90.31 191 ASP A C 1
ATOM 1504 O O . ASP A 1 191 ? -3.474 3.903 -34.549 1.00 90.31 191 ASP A O 1
ATOM 1508 N N . GLU A 1 192 ? -3.538 1.695 -34.205 1.00 92.56 192 GLU A N 1
ATOM 1509 C CA . GLU A 1 192 ? -4.717 1.723 -33.330 1.00 92.56 192 GLU A CA 1
ATOM 1510 C C . GLU A 1 192 ? -4.378 2.046 -31.865 1.00 92.56 192 GLU A C 1
ATOM 1512 O O . GLU A 1 192 ? -5.283 2.320 -31.072 1.00 92.56 192 GLU A O 1
ATOM 1517 N N . TRP A 1 193 ? -3.099 2.001 -31.481 1.00 91.75 193 TRP A N 1
ATOM 1518 C CA . TRP A 1 193 ? -2.678 2.175 -30.093 1.00 91.75 193 TRP A CA 1
ATOM 1519 C C . TRP A 1 193 ? -2.299 3.632 -29.801 1.00 91.75 193 TRP A C 1
ATOM 1521 O O . TRP A 1 193 ? -1.518 4.227 -30.547 1.00 91.75 193 TRP A O 1
ATOM 1531 N N . PRO A 1 194 ? -2.822 4.227 -28.712 1.00 93.00 194 PRO A N 1
ATOM 1532 C CA . PRO A 1 194 ? -2.471 5.588 -28.334 1.00 93.00 194 PRO A CA 1
ATOM 1533 C C . PRO A 1 194 ? -1.039 5.665 -27.793 1.00 93.00 194 PRO A C 1
ATOM 1535 O O . PRO A 1 194 ? -0.541 4.726 -27.170 1.00 93.00 194 PRO A O 1
ATOM 1538 N N . HIS A 1 195 ? -0.411 6.827 -27.967 1.00 91.50 195 HIS A N 1
ATOM 1539 C CA . HIS A 1 195 ? 0.884 7.123 -27.362 1.00 91.50 195 HIS A CA 1
ATOM 1540 C C . HIS A 1 195 ? 0.775 7.256 -25.842 1.00 91.50 195 HIS A C 1
ATOM 1542 O O . HIS A 1 195 ? -0.158 7.871 -25.321 1.00 91.50 195 HIS A O 1
ATOM 1548 N N . SER A 1 196 ? 1.762 6.700 -25.140 1.00 93.38 196 SER A N 1
ATOM 1549 C CA . SER A 1 196 ? 1.950 6.943 -23.709 1.00 93.38 196 SER A CA 1
ATOM 1550 C C . SER A 1 196 ? 2.418 8.379 -23.453 1.00 93.38 196 SER A C 1
ATOM 1552 O O . SER A 1 196 ? 3.051 9.000 -24.307 1.00 93.38 196 SER A O 1
ATOM 1554 N N . GLU A 1 197 ? 2.189 8.879 -22.236 1.00 92.62 197 GLU A N 1
ATOM 1555 C CA . GLU A 1 197 ? 2.757 10.144 -21.747 1.00 92.62 197 GLU A CA 1
ATOM 1556 C C . GLU A 1 197 ? 4.297 10.157 -21.737 1.00 92.62 197 GLU A C 1
ATOM 1558 O O . GLU A 1 197 ? 4.910 11.221 -21.664 1.00 92.62 197 GLU A O 1
ATOM 1563 N N . HIS A 1 198 ? 4.929 8.982 -21.807 1.00 93.25 198 HIS A N 1
ATOM 1564 C CA . HIS A 1 198 ? 6.382 8.823 -21.835 1.00 93.25 198 HIS A CA 1
ATOM 1565 C C . HIS A 1 198 ? 6.956 8.605 -23.243 1.00 93.25 198 HIS A C 1
ATOM 1567 O O . HIS A 1 198 ? 8.171 8.449 -23.376 1.00 93.25 198 HIS A O 1
ATOM 1573 N N . SER A 1 199 ? 6.112 8.570 -24.280 1.00 92.75 199 SER A N 1
ATOM 1574 C CA . SER A 1 199 ? 6.551 8.415 -25.670 1.00 92.75 199 SER A CA 1
ATOM 1575 C C . SER A 1 199 ? 7.268 9.678 -26.155 1.00 92.75 199 SER A C 1
ATOM 1577 O O . SER A 1 199 ? 6.789 10.793 -25.954 1.00 92.75 199 SER A O 1
ATOM 1579 N N . GLU A 1 200 ? 8.419 9.507 -26.807 1.00 88.25 200 GLU A N 1
ATOM 1580 C CA . GLU A 1 200 ? 9.182 10.610 -27.420 1.00 88.25 200 GLU A CA 1
ATOM 1581 C C . GLU A 1 200 ? 8.964 10.674 -28.948 1.00 88.25 200 GLU A C 1
ATOM 1583 O O . GLU A 1 200 ? 9.589 11.477 -29.648 1.00 88.25 200 GLU A O 1
ATOM 1588 N N . LEU A 1 201 ? 8.089 9.817 -29.488 1.00 88.25 201 LEU A N 1
ATOM 1589 C CA . LEU A 1 201 ? 7.778 9.754 -30.914 1.00 88.25 201 LEU A CA 1
ATOM 1590 C C . LEU A 1 201 ? 6.884 10.916 -31.368 1.00 88.25 201 LEU A C 1
ATOM 1592 O O . LEU A 1 201 ? 6.093 11.480 -30.618 1.00 88.25 201 LEU A O 1
ATOM 1596 N N . SER A 1 202 ? 7.007 11.262 -32.649 1.00 85.06 202 SER A N 1
ATOM 1597 C CA . SER A 1 202 ? 6.058 12.137 -33.344 1.00 85.06 202 SER A CA 1
ATOM 1598 C C . SER A 1 202 ? 4.723 11.421 -33.563 1.00 85.06 202 SER A C 1
ATOM 1600 O O . SER A 1 202 ? 4.748 10.224 -33.835 1.00 85.06 202 SER A O 1
ATOM 1602 N N . GLU A 1 203 ? 3.608 12.157 -33.602 1.00 79.75 203 GLU A N 1
ATOM 1603 C CA . GLU A 1 203 ? 2.245 11.608 -33.787 1.00 79.75 203 GLU A CA 1
ATOM 1604 C C . GLU A 1 203 ? 2.077 10.703 -35.027 1.00 79.75 203 GLU A C 1
ATOM 1606 O O . GLU A 1 203 ? 1.232 9.817 -35.027 1.00 79.75 203 GLU A O 1
ATOM 1611 N N . ASP A 1 204 ? 2.903 10.877 -36.066 1.00 82.75 204 ASP A N 1
ATOM 1612 C CA . ASP A 1 204 ? 2.864 10.060 -37.290 1.00 82.75 204 ASP A CA 1
ATOM 1613 C C . ASP A 1 204 ? 3.532 8.673 -37.153 1.00 82.75 204 ASP A C 1
ATOM 1615 O O . ASP A 1 204 ? 3.484 7.862 -38.080 1.00 82.75 204 ASP A O 1
ATOM 1619 N N . LYS A 1 205 ? 4.254 8.409 -36.055 1.00 87.00 205 LYS A N 1
ATOM 1620 C CA . LYS A 1 205 ? 5.029 7.173 -35.858 1.00 87.00 205 LYS A CA 1
ATOM 1621 C C . LYS A 1 205 ? 4.542 6.424 -34.633 1.00 87.00 205 LYS A C 1
ATOM 1623 O O . LYS A 1 205 ? 4.795 6.871 -33.527 1.00 87.00 205 LYS A O 1
ATOM 1628 N N . HIS A 1 206 ? 4.001 5.228 -34.836 1.00 86.69 206 HIS A N 1
ATOM 1629 C CA . HIS A 1 206 ? 3.417 4.415 -33.764 1.00 86.69 206 HIS A CA 1
ATOM 1630 C C . HIS A 1 206 ? 4.398 3.463 -33.057 1.00 86.69 206 HIS A C 1
ATOM 1632 O O . HIS A 1 206 ? 4.148 3.057 -31.928 1.00 86.69 206 HIS A O 1
ATOM 1638 N N . GLU A 1 207 ? 5.535 3.123 -33.676 1.00 90.50 207 GLU A N 1
ATOM 1639 C CA . GLU A 1 207 ? 6.593 2.332 -33.030 1.00 90.50 207 GLU A CA 1
ATOM 1640 C C . GLU A 1 207 ? 7.989 2.862 -33.364 1.00 90.50 207 GLU A C 1
ATOM 1642 O O . GLU A 1 207 ? 8.272 3.294 -34.488 1.00 90.50 207 GLU A O 1
ATOM 1647 N N . ALA A 1 208 ? 8.910 2.734 -32.409 1.00 91.50 208 ALA A N 1
ATOM 1648 C CA . ALA A 1 208 ? 10.327 2.920 -32.670 1.00 91.50 208 ALA A CA 1
ATOM 1649 C C . ALA A 1 208 ? 10.878 1.775 -33.545 1.00 91.50 208 ALA A C 1
ATOM 1651 O O . ALA A 1 208 ? 10.349 0.655 -33.529 1.00 91.50 208 ALA A O 1
ATOM 1652 N N . PRO A 1 209 ? 11.971 2.009 -34.294 1.00 92.75 209 PRO A N 1
ATOM 1653 C CA . PRO A 1 209 ? 12.702 0.941 -34.967 1.00 92.75 209 PRO A CA 1
ATOM 1654 C C . PRO A 1 209 ? 13.130 -0.153 -33.982 1.00 92.75 209 PRO A C 1
ATOM 1656 O O . PRO A 1 209 ? 13.546 0.143 -32.862 1.00 92.75 209 PRO A O 1
ATOM 1659 N N . PHE A 1 210 ? 13.032 -1.411 -34.410 1.00 94.56 210 PHE A N 1
ATOM 1660 C CA . PHE A 1 210 ? 13.440 -2.548 -33.590 1.00 94.56 210 PHE A CA 1
ATOM 1661 C C . PHE A 1 210 ? 14.959 -2.571 -33.386 1.00 94.56 210 PHE A C 1
ATOM 1663 O O . PHE A 1 210 ? 15.718 -2.522 -34.357 1.00 94.56 210 PHE A O 1
ATOM 1670 N N . ASP A 1 211 ? 15.388 -2.709 -32.131 1.00 93.38 211 ASP A N 1
ATOM 1671 C CA . ASP A 1 211 ? 16.790 -2.892 -31.757 1.00 93.38 211 ASP A CA 1
ATOM 1672 C C . ASP A 1 211 ? 16.958 -4.166 -30.921 1.00 93.38 211 ASP A C 1
ATOM 1674 O O . ASP A 1 211 ? 16.604 -4.218 -29.744 1.00 93.38 211 ASP A O 1
ATOM 1678 N N . ALA A 1 212 ? 17.543 -5.196 -31.535 1.00 92.56 212 ALA A N 1
ATOM 1679 C CA . ALA A 1 212 ? 17.776 -6.492 -30.899 1.00 92.56 212 ALA A CA 1
ATOM 1680 C C . ALA A 1 212 ? 18.882 -6.471 -29.827 1.00 92.56 212 ALA A C 1
ATOM 1682 O O . ALA A 1 212 ? 19.025 -7.439 -29.082 1.00 92.56 212 ALA A O 1
ATOM 1683 N N . THR A 1 213 ? 19.706 -5.421 -29.780 1.00 93.94 213 THR A N 1
ATOM 1684 C CA . THR A 1 213 ? 20.838 -5.316 -28.844 1.00 93.94 213 THR A CA 1
ATOM 1685 C C . THR A 1 213 ? 20.496 -4.534 -27.583 1.00 93.94 213 T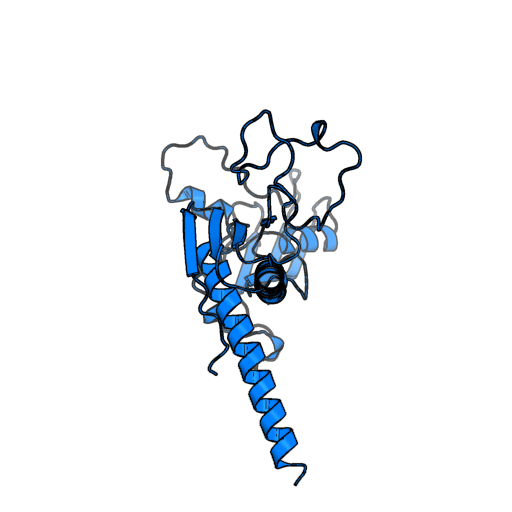HR A C 1
ATOM 1687 O O . THR A 1 213 ? 21.221 -4.609 -26.588 1.00 93.94 213 THR A O 1
ATOM 1690 N N . LYS A 1 214 ? 19.392 -3.786 -27.614 1.00 92.12 214 LYS A N 1
ATOM 1691 C CA . LYS A 1 214 ? 18.945 -2.953 -26.508 1.00 92.12 214 LYS A CA 1
ATOM 1692 C C . LYS A 1 214 ? 18.385 -3.817 -25.374 1.00 92.12 214 LYS A C 1
ATOM 1694 O O . LYS A 1 214 ? 17.795 -4.873 -25.583 1.00 92.12 214 LYS A O 1
ATOM 1699 N N . VAL A 1 215 ? 18.580 -3.344 -24.149 1.00 92.56 215 VAL A N 1
ATOM 1700 C CA . VAL A 1 215 ? 18.094 -3.959 -22.906 1.00 92.56 215 VAL A CA 1
ATOM 1701 C C . VAL A 1 215 ? 17.233 -2.916 -22.186 1.00 92.56 215 VAL A C 1
ATOM 1703 O O . VAL A 1 215 ? 17.531 -1.723 -22.294 1.00 92.56 215 VAL A O 1
ATOM 1706 N N . PRO A 1 216 ? 16.164 -3.303 -21.467 1.00 93.81 216 PRO A N 1
ATOM 1707 C CA . PRO A 1 216 ? 15.373 -2.354 -20.690 1.00 93.81 216 PRO A CA 1
ATOM 1708 C C . PRO A 1 216 ? 16.211 -1.757 -19.552 1.00 93.81 216 PRO A C 1
ATOM 1710 O O . PRO A 1 216 ? 16.593 -2.469 -18.626 1.00 93.81 216 PRO A O 1
ATOM 1713 N N . THR A 1 217 ? 16.486 -0.453 -19.625 1.00 91.94 217 THR A N 1
ATOM 1714 C CA . THR A 1 217 ? 17.320 0.273 -18.648 1.00 91.94 217 THR A CA 1
ATOM 1715 C C . THR A 1 217 ? 16.616 1.444 -17.964 1.00 91.94 217 THR A C 1
ATOM 1717 O O . THR A 1 217 ? 17.059 1.850 -16.890 1.00 91.94 217 THR A O 1
ATOM 1720 N N . LYS A 1 218 ? 15.551 1.988 -18.571 1.00 95.00 218 LYS A N 1
ATOM 1721 C CA . LYS A 1 218 ? 14.784 3.153 -18.100 1.00 95.00 218 LYS A CA 1
ATOM 1722 C C . LYS A 1 218 ? 13.361 2.726 -17.745 1.00 95.00 218 LYS A C 1
ATOM 1724 O O . LYS A 1 218 ? 12.665 2.160 -18.588 1.00 95.00 218 LYS A O 1
ATOM 1729 N N . PHE A 1 219 ? 12.949 3.001 -16.511 1.00 97.56 219 PHE A N 1
ATOM 1730 C CA . PHE A 1 219 ? 11.654 2.612 -15.952 1.00 97.56 219 PHE A CA 1
ATOM 1731 C C . PHE A 1 219 ? 10.952 3.829 -15.367 1.00 97.56 219 PHE A C 1
ATOM 1733 O O . PHE A 1 219 ? 11.530 4.546 -14.549 1.00 97.56 219 PHE A O 1
ATOM 1740 N N . PHE A 1 220 ? 9.701 4.024 -15.755 1.00 97.44 220 PHE A N 1
ATOM 1741 C CA . PHE A 1 220 ? 8.847 5.103 -15.292 1.00 97.44 220 PHE A CA 1
ATOM 1742 C C . PHE A 1 220 ? 7.912 4.582 -14.204 1.00 97.44 220 PHE A C 1
ATOM 1744 O O . PHE A 1 220 ? 7.272 3.537 -14.359 1.00 97.44 220 PHE A O 1
ATOM 1751 N N . PHE A 1 221 ? 7.860 5.303 -13.090 1.00 97.75 221 PHE A N 1
ATOM 1752 C CA . PHE A 1 221 ? 7.025 4.987 -11.944 1.00 97.75 221 PHE A CA 1
ATOM 1753 C C . PHE A 1 221 ? 6.121 6.164 -11.603 1.00 97.75 221 PHE A C 1
ATOM 1755 O O . PHE A 1 221 ? 6.562 7.313 -11.583 1.00 97.75 221 PHE A O 1
ATOM 1762 N N . ASN A 1 222 ? 4.883 5.847 -11.235 1.00 97.19 222 ASN A N 1
ATOM 1763 C CA . ASN A 1 222 ? 4.009 6.743 -10.487 1.00 97.19 222 ASN A CA 1
ATOM 1764 C C . ASN A 1 222 ? 3.435 5.963 -9.304 1.00 97.19 222 ASN A C 1
ATOM 1766 O O . ASN A 1 222 ? 2.760 4.953 -9.507 1.00 97.19 222 ASN A O 1
ATOM 1770 N N . VAL A 1 223 ? 3.750 6.386 -8.084 1.00 96.81 223 VAL A N 1
ATOM 1771 C CA . VAL A 1 223 ? 3.267 5.750 -6.854 1.00 96.81 223 VAL A CA 1
ATOM 1772 C C . VAL A 1 223 ? 2.264 6.683 -6.197 1.00 96.81 223 VAL A C 1
ATOM 1774 O O . VAL A 1 223 ? 2.630 7.777 -5.774 1.00 96.81 223 VAL A O 1
ATOM 1777 N N . GLU A 1 224 ? 1.028 6.209 -6.085 1.00 96.31 224 GLU A N 1
ATOM 1778 C CA . GLU A 1 224 ? -0.073 6.895 -5.416 1.00 96.31 224 GLU A CA 1
ATOM 1779 C C . GLU A 1 224 ? -0.284 6.306 -4.021 1.00 96.31 224 GLU A C 1
ATOM 1781 O O . GLU A 1 224 ? -0.408 5.086 -3.851 1.00 96.31 224 GLU A O 1
ATOM 1786 N N . SER A 1 225 ? -0.323 7.169 -3.013 1.00 94.38 225 SER A N 1
ATOM 1787 C CA . SER A 1 225 ? -0.539 6.799 -1.620 1.00 94.38 225 SER A CA 1
ATOM 1788 C C . SER A 1 225 ? -2.025 6.695 -1.266 1.00 94.38 225 SER A C 1
ATOM 1790 O O . SER A 1 225 ? -2.861 7.422 -1.789 1.00 94.38 225 SER A O 1
ATOM 1792 N N . THR A 1 226 ? -2.353 5.835 -0.297 1.00 91.44 226 THR A N 1
ATOM 1793 C CA . THR A 1 226 ? -3.666 5.830 0.380 1.00 91.44 226 THR A CA 1
ATOM 1794 C C . THR A 1 226 ? -3.832 6.962 1.402 1.00 91.44 226 THR A C 1
ATOM 1796 O O . THR A 1 226 ? -4.874 7.066 2.050 1.00 91.44 226 THR A O 1
ATOM 1799 N N . GLY A 1 227 ? -2.784 7.761 1.624 1.00 88.06 227 GLY A N 1
ATOM 1800 C CA . GLY A 1 227 ? -2.692 8.787 2.665 1.00 88.06 227 GLY A CA 1
ATOM 1801 C C . GLY A 1 227 ? -2.282 8.248 4.044 1.00 88.06 227 GLY A C 1
ATOM 1802 O O . GLY A 1 227 ? -1.978 9.024 4.951 1.00 88.06 227 GLY A O 1
ATOM 1803 N N . ALA A 1 228 ? -2.208 6.922 4.222 1.00 88.81 228 ALA A N 1
ATOM 1804 C CA . ALA A 1 228 ? -1.718 6.305 5.460 1.00 88.81 228 ALA A CA 1
ATOM 1805 C C . ALA A 1 228 ? -0.220 6.582 5.708 1.00 88.81 228 ALA A C 1
ATOM 1807 O O . ALA A 1 228 ? 0.224 6.674 6.857 1.00 88.81 228 ALA A O 1
ATOM 1808 N N . LEU A 1 229 ? 0.552 6.725 4.628 1.00 91.81 229 LEU A N 1
ATOM 1809 C CA . LEU A 1 229 ? 1.967 7.102 4.603 1.00 91.81 229 LEU A CA 1
ATOM 1810 C C . LEU A 1 229 ? 2.198 8.116 3.481 1.00 91.81 229 LEU A C 1
ATOM 1812 O O . LEU A 1 229 ? 1.479 8.101 2.491 1.00 91.81 229 LEU A O 1
ATOM 1816 N N . LYS A 1 230 ? 3.222 8.964 3.575 1.00 92.62 230 LYS A N 1
ATOM 1817 C CA . LYS A 1 230 ? 3.596 9.811 2.433 1.00 92.62 230 LYS A CA 1
ATOM 1818 C C . LYS A 1 230 ? 4.225 8.987 1.301 1.00 92.62 230 LYS A C 1
ATOM 1820 O O . LYS A 1 230 ? 4.920 8.009 1.601 1.00 92.62 230 LYS A O 1
ATOM 1825 N N . PRO A 1 231 ? 4.066 9.393 0.029 1.00 94.06 231 PRO A N 1
ATOM 1826 C CA . PRO A 1 231 ? 4.620 8.673 -1.120 1.00 94.06 231 PRO A CA 1
ATOM 1827 C C . PRO A 1 231 ? 6.141 8.453 -1.037 1.00 94.06 231 PRO A C 1
ATOM 1829 O O . PRO A 1 231 ? 6.630 7.343 -1.254 1.00 94.06 231 PRO A O 1
ATOM 1832 N N . GLU A 1 232 ? 6.902 9.474 -0.633 1.00 93.94 232 GLU A N 1
ATOM 1833 C CA . GLU A 1 232 ? 8.355 9.371 -0.417 1.00 93.94 232 GLU A CA 1
ATOM 1834 C C . GLU A 1 232 ? 8.733 8.359 0.676 1.00 93.94 232 GLU A C 1
ATOM 1836 O O . GLU A 1 232 ? 9.676 7.577 0.522 1.00 93.94 232 GLU A O 1
ATOM 1841 N N . THR A 1 233 ? 7.962 8.316 1.764 1.00 93.25 233 THR A N 1
ATOM 1842 C CA . THR A 1 233 ? 8.173 7.395 2.882 1.00 93.25 233 THR A CA 1
ATOM 1843 C C . THR A 1 233 ? 7.897 5.958 2.460 1.00 93.25 233 THR A C 1
ATOM 1845 O O . THR A 1 233 ? 8.636 5.058 2.860 1.00 93.25 233 THR A O 1
ATOM 1848 N N . ILE A 1 234 ? 6.893 5.725 1.606 1.00 94.81 234 ILE A N 1
ATOM 1849 C CA . ILE A 1 234 ? 6.617 4.400 1.030 1.00 94.81 234 ILE A CA 1
ATOM 1850 C C . ILE A 1 234 ? 7.837 3.903 0.250 1.00 94.81 234 ILE A C 1
ATOM 1852 O O . ILE A 1 234 ? 8.279 2.770 0.462 1.00 94.81 234 ILE A O 1
ATOM 1856 N N . LEU A 1 235 ? 8.415 4.751 -0.606 1.00 93.81 235 LEU A N 1
ATOM 1857 C CA . LEU A 1 235 ? 9.589 4.401 -1.405 1.00 93.81 235 LEU A CA 1
ATOM 1858 C C . LEU A 1 235 ? 10.806 4.091 -0.517 1.00 93.81 235 LEU A C 1
ATOM 1860 O O . LEU A 1 235 ? 11.433 3.038 -0.663 1.00 93.81 235 LEU A O 1
ATOM 1864 N N . LEU A 1 236 ? 11.121 4.967 0.441 1.00 93.75 236 LEU A N 1
ATOM 1865 C CA . LEU A 1 236 ? 12.263 4.792 1.348 1.00 93.75 236 LEU A CA 1
ATOM 1866 C C . LEU A 1 236 ? 12.105 3.564 2.256 1.00 93.75 236 LEU A C 1
ATOM 1868 O O . LEU A 1 236 ? 13.057 2.801 2.449 1.00 93.75 236 LEU A O 1
ATOM 1872 N N . SER A 1 237 ? 10.904 3.346 2.791 1.00 93.25 237 SER A N 1
ATOM 1873 C CA . SER A 1 237 ? 10.594 2.201 3.647 1.00 93.25 237 SER A CA 1
ATOM 1874 C C . SER A 1 237 ? 10.699 0.887 2.871 1.00 93.25 237 SER A C 1
ATOM 1876 O O . SER A 1 237 ? 11.387 -0.036 3.311 1.00 93.25 237 SER A O 1
ATOM 1878 N N . CYS A 1 238 ? 10.150 0.832 1.655 1.00 94.31 238 CYS A N 1
ATOM 1879 C CA . CYS A 1 238 ? 10.283 -0.312 0.754 1.00 94.31 238 CYS A CA 1
ATOM 1880 C C . CYS A 1 238 ? 11.755 -0.689 0.499 1.00 94.31 238 CYS A C 1
ATOM 1882 O O . CYS A 1 238 ? 12.140 -1.855 0.632 1.00 94.31 238 CYS A O 1
ATOM 1884 N N . LEU A 1 239 ? 12.605 0.291 0.170 1.00 94.62 239 LEU A N 1
ATOM 1885 C CA . LEU A 1 239 ? 14.034 0.050 -0.064 1.00 94.62 239 LEU A CA 1
ATOM 1886 C C . LEU A 1 239 ? 14.742 -0.470 1.193 1.00 94.62 239 LEU A C 1
ATOM 1888 O O . LEU A 1 239 ? 15.572 -1.381 1.112 1.00 94.62 239 LEU A O 1
ATOM 1892 N N . ASN A 1 240 ? 14.393 0.064 2.364 1.00 95.00 240 ASN A N 1
ATOM 1893 C CA . ASN A 1 240 ? 14.921 -0.414 3.637 1.00 95.00 240 ASN A CA 1
ATOM 1894 C C . ASN A 1 240 ? 14.517 -1.863 3.923 1.00 95.00 240 ASN A C 1
ATOM 1896 O O . ASN A 1 240 ? 15.378 -2.658 4.306 1.00 95.00 240 ASN A O 1
ATOM 1900 N N . VAL A 1 241 ? 13.254 -2.224 3.687 1.00 94.31 241 VAL A N 1
ATOM 1901 C CA . VAL A 1 241 ? 12.752 -3.594 3.858 1.00 94.31 241 VAL A CA 1
ATOM 1902 C C . VAL A 1 241 ? 13.480 -4.558 2.922 1.00 94.31 241 VAL A C 1
ATOM 1904 O O . VAL A 1 241 ? 13.995 -5.584 3.372 1.00 94.31 241 VAL A O 1
ATOM 1907 N N . LEU A 1 242 ? 13.612 -4.215 1.637 1.00 95.12 242 LEU A N 1
ATOM 1908 C CA . LEU A 1 242 ? 14.354 -5.036 0.675 1.00 95.12 242 LEU A CA 1
ATOM 1909 C C . LEU A 1 242 ? 15.814 -5.231 1.099 1.00 95.12 242 LEU A C 1
ATOM 1911 O O . LEU A 1 242 ? 16.312 -6.359 1.107 1.00 95.12 242 LEU A O 1
ATOM 1915 N N . ARG A 1 243 ? 16.488 -4.156 1.524 1.00 95.75 243 ARG A N 1
ATOM 1916 C CA . ARG A 1 243 ? 17.869 -4.213 2.022 1.00 95.75 243 ARG A CA 1
ATOM 1917 C C . ARG A 1 243 ? 17.998 -5.128 3.241 1.00 95.75 243 ARG A C 1
ATOM 1919 O O . ARG A 1 243 ? 18.915 -5.947 3.286 1.00 95.75 243 ARG A O 1
ATOM 1926 N N . GLN A 1 244 ? 17.087 -5.021 4.208 1.00 95.06 244 GLN A N 1
ATOM 1927 C CA . GLN A 1 244 ? 17.083 -5.876 5.398 1.00 95.06 244 GLN A CA 1
ATOM 1928 C C . GLN A 1 244 ? 16.887 -7.349 5.031 1.00 95.06 244 GLN A C 1
ATOM 1930 O O . GLN A 1 244 ? 17.632 -8.200 5.509 1.00 95.06 244 GLN A O 1
ATOM 1935 N N . LYS A 1 245 ? 15.952 -7.667 4.129 1.00 95.19 245 LYS A N 1
ATOM 1936 C CA . LYS A 1 245 ? 15.711 -9.051 3.690 1.00 95.19 245 LYS A CA 1
ATOM 1937 C C . LYS A 1 245 ? 16.927 -9.659 2.994 1.00 95.19 245 LYS A C 1
ATOM 1939 O O . LYS A 1 245 ? 17.278 -10.800 3.284 1.00 95.19 245 LYS A O 1
ATOM 1944 N N . LEU A 1 246 ? 17.596 -8.898 2.126 1.00 95.38 246 LEU A N 1
ATOM 1945 C CA . LEU A 1 246 ? 18.831 -9.340 1.472 1.00 95.38 246 LEU A CA 1
ATOM 1946 C C . LEU A 1 246 ? 19.971 -9.542 2.482 1.00 95.38 246 LEU A C 1
ATOM 1948 O O . LEU A 1 246 ? 20.672 -10.550 2.417 1.00 95.38 246 LEU A O 1
ATOM 1952 N N . SER A 1 247 ? 20.118 -8.634 3.452 1.00 97.00 247 SER A N 1
ATOM 1953 C CA . SER A 1 247 ? 21.104 -8.762 4.535 1.00 97.00 247 SER A CA 1
ATOM 1954 C C . SER A 1 247 ? 20.848 -9.995 5.408 1.00 97.00 247 SER A C 1
ATOM 1956 O O . SER A 1 247 ? 21.781 -10.722 5.759 1.00 97.00 247 SER A O 1
ATOM 1958 N N . ASN A 1 248 ? 19.584 -10.267 5.736 1.00 95.88 248 ASN A N 1
ATOM 1959 C CA . ASN A 1 248 ? 19.194 -11.439 6.516 1.00 95.88 248 ASN A CA 1
ATOM 1960 C C . ASN A 1 248 ? 19.500 -12.728 5.751 1.00 95.88 248 ASN A C 1
ATOM 1962 O O . ASN A 1 248 ? 20.129 -13.628 6.301 1.00 95.88 248 ASN A O 1
ATOM 1966 N N . LEU A 1 249 ? 19.145 -12.787 4.464 1.00 96.44 249 LEU A N 1
ATOM 1967 C CA . LEU A 1 249 ? 19.464 -13.927 3.605 1.00 96.44 249 LEU A CA 1
ATOM 1968 C C . LEU A 1 249 ? 20.976 -14.168 3.521 1.00 96.44 249 LEU A C 1
ATOM 1970 O O . LEU A 1 249 ? 21.428 -15.302 3.656 1.00 96.44 249 LEU A O 1
ATOM 1974 N N . GLN A 1 250 ? 21.768 -13.107 3.351 1.00 95.38 250 GLN A N 1
ATOM 1975 C CA . GLN A 1 250 ? 23.225 -13.210 3.322 1.00 95.38 250 GLN A CA 1
ATOM 1976 C C . GLN A 1 250 ? 23.793 -13.731 4.651 1.00 95.38 250 GLN A C 1
ATOM 1978 O O . GLN A 1 250 ? 24.766 -14.483 4.650 1.00 95.38 250 GLN A O 1
ATOM 1983 N N . THR A 1 251 ? 23.208 -13.333 5.781 1.00 95.88 251 THR A N 1
ATOM 1984 C CA . THR A 1 251 ? 23.631 -13.781 7.116 1.00 95.88 251 THR A CA 1
ATOM 1985 C C . THR A 1 251 ? 23.324 -15.261 7.326 1.00 95.88 251 THR A C 1
ATOM 1987 O O . THR A 1 251 ? 24.207 -16.007 7.743 1.00 95.88 251 THR A O 1
ATOM 1990 N N . LEU A 1 252 ? 22.116 -15.702 6.964 1.00 95.06 252 LEU A N 1
ATOM 1991 C CA . LEU A 1 252 ? 21.716 -17.110 7.039 1.00 95.06 252 LEU A CA 1
ATOM 1992 C C . LEU A 1 252 ? 22.576 -17.992 6.129 1.00 95.06 252 LEU A C 1
ATOM 1994 O O . LEU A 1 252 ? 23.049 -19.039 6.555 1.00 95.06 252 LEU A O 1
ATOM 1998 N N . LEU A 1 253 ? 22.862 -17.530 4.909 1.00 95.19 253 LEU A N 1
ATOM 1999 C CA . LEU A 1 253 ? 23.740 -18.250 3.990 1.00 95.19 253 LEU A CA 1
ATOM 2000 C C . LEU A 1 253 ? 25.152 -18.425 4.568 1.00 95.19 253 LEU A C 1
ATOM 2002 O O . LEU A 1 253 ? 25.734 -19.497 4.448 1.00 95.19 253 LEU A O 1
ATOM 2006 N N . LYS A 1 254 ? 25.701 -17.388 5.215 1.00 94.00 254 LYS A N 1
ATOM 2007 C CA . LYS A 1 254 ? 27.013 -17.478 5.874 1.00 94.00 254 LYS A CA 1
ATOM 2008 C C . LYS A 1 254 ? 27.014 -18.509 7.002 1.00 94.00 254 LYS A C 1
ATOM 2010 O O . LYS A 1 254 ? 28.000 -19.224 7.141 1.00 94.00 254 LYS A O 1
ATOM 2015 N N . HIS A 1 255 ? 25.935 -18.581 7.779 1.00 93.38 255 HIS A N 1
ATOM 2016 C CA . HIS A 1 255 ? 25.792 -19.555 8.860 1.00 93.38 255 HIS A CA 1
ATOM 2017 C C . HIS A 1 255 ? 25.840 -20.993 8.329 1.00 93.38 255 HIS A C 1
ATOM 2019 O O . HIS A 1 255 ? 26.683 -21.771 8.759 1.00 93.38 255 HIS A O 1
ATOM 2025 N N . GLU A 1 256 ? 25.040 -21.296 7.304 1.00 92.44 256 GLU A N 1
ATOM 2026 C CA . GLU A 1 256 ? 25.028 -22.608 6.636 1.00 92.44 256 GLU A CA 1
ATOM 2027 C C . GLU A 1 256 ? 26.410 -22.989 6.081 1.00 92.44 256 GLU A C 1
ATOM 2029 O O . GLU A 1 256 ? 26.878 -24.112 6.248 1.00 92.44 256 GLU A O 1
ATOM 2034 N N . THR A 1 257 ? 27.123 -22.040 5.463 1.00 89.00 257 THR A N 1
ATOM 2035 C CA . THR A 1 257 ? 28.471 -22.315 4.936 1.00 89.00 257 THR A CA 1
ATOM 2036 C C . THR A 1 257 ? 29.532 -22.540 6.016 1.00 89.00 257 THR A C 1
ATOM 2038 O O . THR A 1 257 ? 30.570 -23.121 5.713 1.00 89.00 257 THR A O 1
ATOM 2041 N N . LEU A 1 258 ? 29.302 -22.067 7.246 1.00 78.06 258 LEU A N 1
ATOM 2042 C CA . LEU A 1 258 ? 30.210 -22.255 8.382 1.00 78.06 258 LEU A CA 1
ATOM 2043 C C . LEU A 1 258 ? 29.915 -23.547 9.156 1.00 78.06 258 LEU A C 1
ATOM 2045 O O . LEU A 1 258 ? 30.843 -24.116 9.714 1.00 78.06 258 LEU A O 1
ATOM 2049 N N . GLU A 1 259 ? 28.662 -24.011 9.181 1.00 68.94 259 GLU A N 1
ATOM 2050 C CA . GLU A 1 259 ? 28.264 -25.287 9.802 1.00 68.94 259 GLU A CA 1
ATOM 2051 C C . GLU A 1 259 ? 28.452 -26.503 8.873 1.00 68.94 259 GLU A C 1
ATOM 2053 O O . GLU A 1 259 ? 28.484 -27.639 9.340 1.00 68.94 259 GLU A O 1
ATOM 2058 N N . GLY A 1 260 ? 28.592 -26.277 7.561 1.00 58.34 260 GLY A N 1
ATOM 2059 C CA . GLY A 1 260 ? 28.847 -27.308 6.546 1.00 58.34 260 GLY A CA 1
ATOM 2060 C C . GLY A 1 260 ? 30.322 -27.693 6.323 1.00 58.34 260 GLY A C 1
ATOM 2061 O O . GLY A 1 260 ? 30.613 -28.358 5.325 1.00 58.34 260 GLY A O 1
ATOM 2062 N N . LEU A 1 261 ? 31.239 -27.272 7.204 1.00 47.84 261 LEU A N 1
ATOM 2063 C CA . LEU A 1 261 ? 32.676 -27.605 7.236 1.00 47.84 261 LEU A CA 1
ATOM 2064 C C . LEU A 1 261 ? 33.046 -28.218 8.591 1.00 47.84 261 LEU A C 1
ATOM 2066 O O . LEU A 1 261 ? 33.864 -29.165 8.587 1.00 47.84 261 LEU A O 1
#

Foldseek 3Di:
DVPDWDKDKDWDDFDQFKTKIKIFRDAPVVVVLLVVLLFFPQKFKFWDDKDWPDFPAPDDPVLLSVLRRLQQKACAPPLVQADDPVVDPDPDDDPRFKWKWKDWDDLVRGDTPDPNIGGLLVVVVPPPPDDDPCSPRRHSGDDDPPTTTTMMTIMGMDTPNVDVSGGFFPDKDKDWQQQCQQCPDDDPDQLVDDGDPPDPDDNVRRHDHHDPPDHTGMMIIMTGGPSNYGRVSSSVSSVVSVVVVVVVVVVVVVVVVVVVD

Solvent-accessible surface area (backbone atoms only — not comparable to full-atom values): 15142 Å² total; per-residue (Å²): 120,100,80,68,72,74,62,48,79,48,80,79,46,79,56,83,46,36,34,29,36,36,44,32,54,46,50,65,69,57,56,52,48,51,58,50,28,40,44,31,58,22,70,29,40,22,42,74,44,73,48,75,80,42,81,59,53,92,67,55,69,69,59,51,46,53,54,55,24,58,48,49,26,23,25,72,84,48,50,83,75,42,42,46,52,93,77,44,96,62,96,71,85,44,87,56,32,30,48,54,33,39,36,63,79,49,79,90,40,64,45,50,77,45,91,74,50,40,51,42,73,63,57,65,67,79,80,48,98,78,67,71,98,72,76,81,58,77,81,81,79,85,74,59,95,92,45,51,47,34,36,42,32,36,28,33,55,42,26,18,73,81,42,72,58,19,34,43,45,73,44,71,50,76,48,58,62,68,40,44,30,70,52,89,63,84,69,93,60,48,84,80,56,81,82,51,97,78,41,88,66,56,96,93,50,67,61,46,74,79,40,94,84,66,73,76,33,54,37,42,38,36,37,29,30,61,54,23,36,48,31,68,53,44,56,54,45,18,52,50,49,53,50,50,53,53,52,49,51,54,51,53,53,51,50,54,65,62,74,74,109

Nearest PDB structures (foldseek):
  8of0-assembly1_C  TM=9.474E-01  e=3.829E-40  Sus scrofa
  8b3d-assembly1_C  TM=9.462E-01  e=2.911E-39  Sus scrofa domesticus
  8p4d-assembly1_C  TM=9.452E-01  e=1.082E-38  Sus scrofa
  6drd-assembly1_C  TM=9.509E-01  e=2.779E-36  Homo sapiens
  8him-assembly1_C  TM=7.837E-01  e=6.434E-26  Brassica oleracea

pLDDT: mean 87.26, std 13.39, range [40.72, 97.75]